Protein AF-A0A816NB85-F1 (afdb_monomer)

Radius of gyration: 23.58 Å; Cα contacts (8 Å, |Δi|>4): 506; chains: 1; bounding box: 50×55×67 Å

Secondary structure (DSSP, 8-state):
------PPPGGGEEEETTEEEE-SSHHHHHHHHHSHHHHHTTBGGGGSBHHHHHTT---PPEEEEEEEETTEEEEESSHHHHTHHHHHHHHHHHHS--EEE-S---TT-TT---HHHHHHHHHHHHHH--SEEEEESSEEEETTEEEEEEE----SHHHHHHHHHHHHHHHHHHTS--EEE----S---TT--S-HHHHHHHHHHHH--EEEEEHHHHHHHHHHHT--HHHHHHHS-GGGEEEEEE-EEEEETTEEEEEEEEPPPHHHHHHHHHHHTT--S--EEE---SS---HHHHHHHHHHHHHHHHHHHTT-

Structure (mmCIF, N/CA/C/O backbone):
data_AF-A0A816NB85-F1
#
_entry.id   AF-A0A816NB85-F1
#
loop_
_atom_site.group_PDB
_atom_site.id
_atom_site.type_symbol
_atom_site.label_atom_id
_atom_site.label_alt_id
_atom_site.label_comp_id
_atom_site.label_asym_id
_atom_site.label_entity_id
_atom_site.label_seq_id
_atom_site.pdbx_PDB_ins_code
_atom_site.Cartn_x
_atom_site.Cartn_y
_atom_site.Cartn_z
_atom_site.occupancy
_atom_site.B_iso_or_equiv
_atom_site.auth_seq_id
_atom_site.auth_comp_id
_atom_site.auth_asym_id
_atom_site.auth_atom_id
_atom_site.pdbx_PDB_model_num
ATOM 1 N N . MET A 1 1 ? -1.113 -16.885 -33.158 1.00 33.72 1 MET A N 1
ATOM 2 C CA . MET A 1 1 ? -0.513 -18.238 -33.164 1.00 33.72 1 MET A CA 1
ATOM 3 C C . MET A 1 1 ? 0.482 -18.297 -32.020 1.00 33.72 1 MET A C 1
ATOM 5 O O . MET A 1 1 ? 1.289 -17.384 -31.913 1.00 33.72 1 MET A O 1
ATOM 9 N N . ALA A 1 2 ? 0.361 -19.262 -31.109 1.00 33.59 2 ALA A N 1
ATOM 10 C CA . ALA A 1 2 ? 1.252 -19.356 -29.954 1.00 33.59 2 ALA A CA 1
ATOM 11 C C . ALA A 1 2 ? 2.680 -19.672 -30.429 1.00 33.59 2 ALA A C 1
ATOM 13 O O . ALA A 1 2 ? 2.881 -20.676 -31.111 1.00 33.59 2 ALA A O 1
ATOM 14 N N . ASN A 1 3 ? 3.651 -18.817 -30.095 1.00 42.94 3 ASN A N 1
ATOM 15 C CA . ASN A 1 3 ? 5.070 -19.110 -30.292 1.00 42.94 3 ASN A CA 1
ATOM 16 C C . ASN A 1 3 ? 5.420 -20.339 -29.450 1.00 42.94 3 ASN A C 1
ATOM 18 O O . ASN A 1 3 ? 5.603 -20.239 -28.239 1.00 42.94 3 ASN A O 1
ATOM 22 N N . LYS A 1 4 ? 5.459 -21.510 -30.086 1.00 55.94 4 LYS A N 1
ATOM 23 C CA . LYS A 1 4 ? 5.911 -22.750 -29.460 1.00 55.94 4 LYS A CA 1
ATOM 24 C C . LYS A 1 4 ? 7.402 -22.583 -29.155 1.00 55.94 4 LYS A C 1
ATOM 26 O O . LYS A 1 4 ? 8.166 -22.234 -30.052 1.00 55.94 4 LYS A O 1
ATOM 31 N N . HIS A 1 5 ? 7.803 -22.780 -27.902 1.00 64.25 5 HIS A N 1
ATOM 32 C CA . HIS A 1 5 ? 9.215 -22.763 -27.525 1.00 64.25 5 HIS A CA 1
ATOM 33 C C . HIS A 1 5 ? 9.966 -23.838 -28.325 1.00 64.25 5 HIS A C 1
ATOM 35 O O . HIS A 1 5 ? 9.479 -24.961 -28.458 1.00 64.25 5 HIS A O 1
ATOM 41 N N . VAL A 1 6 ? 11.117 -23.478 -28.896 1.00 75.94 6 VAL A N 1
ATOM 42 C CA . VAL A 1 6 ? 11.969 -24.391 -29.669 1.00 75.94 6 VAL A CA 1
ATOM 43 C C . VAL A 1 6 ? 13.221 -24.651 -28.849 1.00 75.94 6 VAL A C 1
ATOM 45 O O . VAL A 1 6 ? 13.925 -23.705 -28.499 1.00 75.94 6 VAL A O 1
ATOM 48 N N . PHE A 1 7 ? 13.477 -25.918 -28.527 1.00 78.31 7 PHE A N 1
ATOM 49 C CA . PHE A 1 7 ? 14.685 -26.316 -27.811 1.00 78.31 7 PHE A CA 1
ATOM 50 C C . PHE A 1 7 ? 15.938 -26.045 -28.650 1.00 78.31 7 PHE A C 1
ATOM 52 O O . PHE A 1 7 ? 15.907 -26.099 -29.881 1.00 78.31 7 PHE A O 1
ATOM 59 N N . GLY A 1 8 ? 17.041 -25.754 -27.964 1.00 81.56 8 GLY A N 1
ATOM 60 C CA . GLY A 1 8 ? 18.361 -25.720 -28.577 1.00 81.56 8 GLY A CA 1
ATOM 61 C C . GLY A 1 8 ? 18.786 -27.104 -29.058 1.00 81.56 8 GLY A C 1
ATOM 62 O O . GLY A 1 8 ? 18.498 -28.102 -28.400 1.00 81.56 8 GLY A O 1
ATOM 63 N N . ASP A 1 9 ? 19.481 -27.164 -30.189 1.00 85.00 9 ASP A N 1
ATOM 64 C CA . ASP A 1 9 ? 20.101 -28.391 -30.688 1.00 85.00 9 ASP A CA 1
ATOM 65 C C . ASP A 1 9 ? 21.602 -28.348 -30.347 1.00 85.00 9 ASP A C 1
ATOM 67 O O . ASP A 1 9 ? 22.270 -27.370 -30.708 1.00 85.00 9 ASP A O 1
ATOM 71 N N . PRO A 1 10 ? 22.168 -29.378 -29.688 1.00 89.06 10 PRO A N 1
ATOM 72 C CA . PRO A 1 10 ? 23.608 -29.488 -29.454 1.00 89.06 10 PRO A CA 1
ATOM 73 C C . PRO A 1 10 ? 24.477 -29.310 -30.707 1.00 89.06 10 PRO A C 1
ATOM 75 O O . PRO A 1 10 ? 25.621 -28.872 -30.604 1.00 89.06 10 PRO A O 1
ATOM 78 N N . LYS A 1 11 ? 23.940 -29.574 -31.907 1.00 93.25 11 LYS A N 1
ATOM 79 C CA . LYS A 1 11 ? 24.619 -29.305 -33.190 1.00 93.25 11 LYS A CA 1
ATOM 80 C C . LYS A 1 11 ? 24.896 -27.823 -33.439 1.00 93.25 11 LYS A C 1
ATOM 82 O O . LYS A 1 11 ? 25.792 -27.495 -34.214 1.00 93.25 11 LYS A O 1
ATOM 87 N N . PHE A 1 12 ? 24.136 -26.931 -32.813 1.00 92.88 12 PHE A N 1
ATOM 88 C CA . PHE A 1 12 ? 24.285 -25.481 -32.925 1.00 92.88 12 PHE A CA 1
ATOM 89 C C . PHE A 1 12 ? 24.790 -24.883 -31.605 1.00 92.88 12 PHE A C 1
ATOM 91 O O . PHE A 1 12 ? 24.300 -23.844 -31.155 1.00 92.88 12 PHE A O 1
ATOM 98 N N . ALA A 1 13 ? 25.768 -25.545 -30.982 1.00 91.31 13 ALA A N 1
ATOM 99 C CA . ALA A 1 13 ? 26.421 -25.069 -29.771 1.00 91.31 13 ALA A CA 1
ATOM 100 C C . ALA A 1 13 ? 27.285 -23.821 -30.024 1.00 91.31 13 ALA A C 1
ATOM 102 O O . ALA A 1 13 ? 27.986 -23.715 -31.034 1.00 91.31 13 ALA A O 1
ATOM 103 N N . SER A 1 14 ? 27.259 -22.891 -29.078 1.00 91.25 14 SER A N 1
ATOM 104 C CA . SER A 1 14 ? 28.154 -21.737 -28.978 1.00 91.25 14 SER A CA 1
ATOM 105 C C . SER A 1 14 ? 28.744 -21.687 -27.578 1.00 91.25 14 SER A C 1
ATOM 107 O O . SER A 1 14 ? 28.054 -22.009 -26.616 1.00 91.25 14 SER A O 1
ATOM 109 N N . GLU A 1 15 ? 29.993 -21.260 -27.445 1.00 90.25 15 GLU A N 1
ATOM 110 C CA . GLU A 1 15 ? 30.608 -21.026 -26.139 1.00 90.25 15 GLU A CA 1
ATOM 111 C C . GLU A 1 15 ? 30.758 -19.531 -25.901 1.00 90.25 15 GLU A C 1
ATOM 113 O O . GLU A 1 15 ? 31.244 -18.799 -26.762 1.00 90.25 15 GLU A O 1
ATOM 118 N N . HIS A 1 16 ? 30.350 -19.071 -24.721 1.00 88.62 16 HIS A N 1
ATOM 119 C CA . HIS A 1 16 ? 30.576 -17.692 -24.300 1.00 88.62 16 HIS A CA 1
ATOM 120 C C . HIS A 1 16 ? 30.777 -17.624 -22.791 1.00 88.62 16 HIS A C 1
ATOM 122 O O . HIS A 1 16 ? 29.978 -18.172 -22.033 1.00 88.62 16 HIS A O 1
ATOM 128 N N . LYS A 1 17 ? 31.849 -16.953 -22.346 1.00 85.31 17 LYS A N 1
ATOM 129 C CA . LYS A 1 17 ? 32.222 -16.810 -20.921 1.00 85.31 17 LYS A CA 1
ATOM 130 C C . LYS A 1 17 ? 32.231 -18.140 -20.136 1.00 85.31 17 LYS A C 1
ATOM 132 O O . LYS A 1 17 ? 31.835 -18.179 -18.977 1.00 85.31 17 LYS A O 1
ATOM 137 N N . GLY A 1 18 ? 32.681 -19.227 -20.769 1.00 81.56 18 GLY A N 1
ATOM 138 C CA . GLY A 1 18 ? 32.785 -20.550 -20.137 1.00 81.56 18 GLY A CA 1
ATOM 139 C C . GLY A 1 18 ? 31.466 -21.323 -20.010 1.00 81.56 18 GLY A C 1
ATOM 140 O O . GLY A 1 18 ? 31.434 -22.337 -19.322 1.00 81.56 18 GLY A O 1
ATOM 141 N N . VAL A 1 19 ? 30.390 -20.863 -20.661 1.00 80.25 19 VAL A N 1
ATOM 142 C CA . VAL A 1 19 ? 29.086 -21.544 -20.712 1.00 80.25 19 VAL A CA 1
ATOM 143 C C . VAL A 1 19 ? 28.763 -21.941 -22.153 1.00 80.25 19 VAL A C 1
ATOM 145 O O . VAL A 1 19 ? 28.983 -21.158 -23.082 1.00 80.25 19 VAL A O 1
ATOM 148 N N . THR A 1 20 ? 28.214 -23.143 -22.336 1.00 85.75 20 THR A N 1
ATOM 149 C CA . THR A 1 20 ? 27.749 -23.650 -23.633 1.00 85.75 20 THR A CA 1
ATOM 150 C C . THR A 1 20 ? 26.264 -23.341 -23.837 1.00 85.75 20 THR A C 1
ATOM 152 O O . THR A 1 20 ? 25.421 -23.709 -23.022 1.00 85.75 20 THR A O 1
ATOM 155 N N . TYR A 1 21 ? 25.938 -22.703 -24.959 1.00 85.56 21 TYR A N 1
ATOM 156 C CA . TYR A 1 21 ? 24.588 -22.320 -25.368 1.00 85.56 21 TYR A CA 1
ATOM 157 C C . TYR A 1 21 ? 24.164 -23.140 -26.583 1.00 85.56 21 TYR A C 1
ATOM 159 O O . TYR A 1 21 ? 24.820 -23.099 -27.623 1.00 85.56 21 TYR A O 1
ATOM 167 N N . TYR A 1 22 ? 23.049 -23.863 -26.474 1.00 88.94 22 TYR A N 1
ATOM 168 C CA . TYR A 1 22 ? 22.469 -24.600 -27.596 1.00 88.94 22 TYR A CA 1
ATOM 169 C C . TYR A 1 22 ? 21.436 -23.736 -28.316 1.00 88.94 22 TYR A C 1
ATOM 171 O O . TYR A 1 22 ? 20.389 -23.400 -27.762 1.00 88.94 22 TYR A O 1
ATOM 179 N N . ASN A 1 23 ? 21.727 -23.369 -29.564 1.00 89.00 23 ASN A N 1
ATOM 180 C CA . ASN A 1 23 ? 20.836 -22.552 -30.381 1.00 89.00 23 ASN A CA 1
ATOM 181 C C . ASN A 1 23 ? 19.816 -23.428 -31.122 1.00 89.00 23 ASN A C 1
ATOM 183 O O . ASN A 1 23 ? 20.072 -24.587 -31.435 1.00 89.00 23 ASN A O 1
ATOM 187 N N . SER A 1 24 ? 18.645 -22.879 -31.443 1.00 89.81 24 SER A N 1
ATOM 188 C CA . SER A 1 24 ? 17.564 -23.635 -32.103 1.00 89.81 24 SER A CA 1
ATOM 189 C C . SER A 1 24 ? 17.789 -23.886 -33.601 1.00 89.81 24 SER A C 1
ATOM 191 O O . SER A 1 24 ? 17.071 -24.669 -34.217 1.00 89.81 24 SER A O 1
ATOM 193 N N . SER A 1 25 ? 18.750 -23.194 -34.220 1.00 92.44 25 SER A N 1
ATOM 194 C CA . SER A 1 25 ? 19.094 -23.327 -35.640 1.00 92.44 25 SER A CA 1
ATOM 195 C C . SER A 1 25 ? 20.482 -22.752 -35.930 1.00 92.44 25 SER A C 1
ATOM 197 O O . SER A 1 25 ? 20.996 -21.944 -35.155 1.00 92.44 25 SER A O 1
ATOM 199 N N . ALA A 1 26 ? 21.045 -23.081 -37.097 1.00 93.62 26 ALA A N 1
ATOM 200 C CA . ALA A 1 26 ? 22.287 -22.475 -37.585 1.00 93.62 26 ALA A CA 1
ATOM 201 C C . ALA A 1 26 ? 22.210 -20.937 -37.653 1.00 93.62 26 ALA A C 1
ATOM 203 O O . ALA A 1 26 ? 23.144 -20.254 -37.247 1.00 93.62 26 ALA A O 1
ATOM 204 N N . LYS A 1 27 ? 21.065 -20.386 -38.082 1.00 93.38 27 LYS A N 1
ATOM 205 C CA . LYS A 1 27 ? 20.836 -18.934 -38.126 1.00 93.38 27 LYS A CA 1
ATOM 206 C C . LYS A 1 27 ? 20.820 -18.310 -36.728 1.00 93.38 27 LYS A C 1
ATOM 208 O O . LYS A 1 27 ? 21.379 -17.240 -36.529 1.00 93.38 27 LYS A O 1
ATOM 213 N N . ALA A 1 28 ? 20.180 -18.968 -35.759 1.00 89.75 28 ALA A N 1
ATOM 214 C CA . ALA A 1 28 ? 20.174 -18.499 -34.373 1.00 89.75 28 ALA A CA 1
ATOM 215 C C . ALA A 1 28 ? 21.586 -18.524 -33.770 1.00 89.75 28 ALA A C 1
ATOM 217 O O . ALA A 1 28 ? 21.970 -17.563 -33.110 1.00 89.75 28 ALA A O 1
ATOM 218 N N . LYS A 1 29 ? 22.374 -19.565 -34.074 1.00 93.62 29 LYS A N 1
ATOM 219 C CA . LYS A 1 29 ? 23.793 -19.634 -33.710 1.00 93.62 29 LYS A CA 1
ATOM 220 C C . LYS A 1 29 ? 24.591 -18.473 -34.298 1.00 93.62 29 LYS A C 1
ATOM 222 O O . LYS A 1 29 ? 25.282 -17.796 -33.553 1.00 93.62 29 LYS A O 1
ATOM 227 N N . GLU A 1 30 ? 24.455 -18.197 -35.593 1.00 94.94 30 GLU A N 1
ATOM 228 C CA . GLU A 1 30 ? 25.146 -17.071 -36.239 1.00 94.94 30 GLU A CA 1
ATOM 229 C C . GLU A 1 30 ? 24.778 -15.727 -35.587 1.00 94.94 30 GLU A C 1
ATOM 231 O O . GLU A 1 30 ? 25.644 -14.898 -35.308 1.00 94.94 30 GLU A O 1
ATOM 236 N N . MET A 1 31 ? 23.491 -15.524 -35.285 1.00 92.25 31 MET A N 1
ATOM 237 C CA . MET A 1 31 ? 23.020 -14.332 -34.579 1.00 92.25 31 MET A CA 1
ATOM 238 C C . MET A 1 31 ? 23.592 -14.221 -33.160 1.00 92.25 31 MET A C 1
ATOM 240 O O . MET A 1 31 ? 23.928 -13.111 -32.747 1.00 92.25 31 MET A O 1
ATOM 244 N N . PHE A 1 32 ? 23.681 -15.336 -32.425 1.00 91.50 32 PHE A N 1
ATOM 245 C CA . PHE A 1 32 ? 24.270 -15.388 -31.087 1.00 91.50 32 PHE A CA 1
ATOM 246 C C . PHE A 1 32 ? 25.772 -15.106 -31.133 1.00 91.50 32 PHE A C 1
ATOM 248 O O . PHE A 1 32 ? 26.237 -14.225 -30.423 1.00 91.50 32 PHE A O 1
ATOM 255 N N . ASP A 1 33 ? 26.514 -15.785 -32.007 1.00 93.06 33 ASP A N 1
ATOM 256 C CA . ASP A 1 33 ? 27.972 -15.657 -32.124 1.00 93.06 33 ASP A CA 1
ATOM 257 C C . ASP A 1 33 ? 28.402 -14.233 -32.510 1.00 93.06 33 ASP A C 1
ATOM 259 O O . ASP A 1 33 ? 29.470 -13.775 -32.106 1.00 93.06 33 ASP A O 1
ATOM 263 N N . LYS A 1 34 ? 27.563 -13.506 -33.262 1.00 95.44 34 LYS A N 1
ATOM 264 C CA . LYS A 1 34 ? 27.827 -12.115 -33.652 1.00 95.44 34 LYS A CA 1
ATOM 265 C C . LYS A 1 34 ? 27.743 -11.136 -32.475 1.00 95.44 34 LYS A C 1
ATOM 267 O O . LYS A 1 34 ? 28.529 -10.195 -32.408 1.00 95.44 34 LYS A O 1
ATOM 272 N N . GLU A 1 35 ? 26.781 -11.327 -31.574 1.00 91.62 35 GLU A N 1
ATOM 273 C CA . GLU A 1 35 ? 26.509 -10.418 -30.450 1.00 91.62 35 GLU A CA 1
ATOM 274 C C . GLU A 1 35 ? 26.112 -11.211 -29.186 1.00 91.62 35 GLU A C 1
ATOM 276 O O . GLU A 1 35 ? 24.993 -11.064 -28.693 1.00 91.62 35 GLU A O 1
ATOM 281 N N . PRO A 1 36 ? 26.990 -12.054 -28.612 1.00 88.94 36 PRO A N 1
ATOM 282 C CA . PRO A 1 36 ? 26.580 -13.004 -27.572 1.00 88.94 36 PRO A CA 1
ATOM 283 C C . PRO A 1 36 ? 26.127 -12.305 -26.285 1.00 88.94 36 PRO A C 1
ATOM 285 O O . PRO A 1 36 ? 25.145 -12.711 -25.663 1.00 88.94 36 PRO A O 1
ATOM 288 N N . ASN A 1 37 ? 26.775 -11.193 -25.918 1.00 88.81 37 ASN A N 1
ATOM 289 C CA . ASN A 1 37 ? 26.409 -10.400 -24.739 1.00 88.81 37 ASN A CA 1
ATOM 290 C C . ASN A 1 37 ? 24.949 -9.926 -24.774 1.00 88.81 37 ASN A C 1
ATOM 292 O O . ASN A 1 37 ? 24.275 -9.998 -23.754 1.00 88.81 37 ASN A O 1
ATOM 296 N N . LYS A 1 38 ? 24.421 -9.569 -25.951 1.00 85.88 38 LYS A N 1
ATOM 297 C CA . LYS A 1 38 ? 23.023 -9.142 -26.119 1.00 85.88 38 LYS A CA 1
ATOM 298 C C . LYS A 1 38 ? 22.015 -10.187 -25.636 1.00 85.88 38 LYS A C 1
ATOM 300 O O . LYS A 1 38 ? 20.939 -9.832 -25.165 1.00 85.88 38 LYS A O 1
ATOM 305 N N . TYR A 1 39 ? 22.339 -11.470 -25.787 1.00 83.50 39 TYR A N 1
ATOM 306 C CA . TYR A 1 39 ? 21.453 -12.570 -25.403 1.00 83.50 39 TYR A CA 1
ATOM 307 C C . TYR A 1 39 ? 21.734 -13.059 -23.983 1.00 83.50 39 TYR A C 1
ATOM 309 O O . TYR A 1 39 ? 20.800 -13.418 -23.268 1.00 83.50 39 TYR A O 1
ATOM 317 N N . VAL A 1 40 ? 23.003 -13.060 -23.565 1.00 85.38 40 VAL A N 1
ATOM 318 C CA . VAL A 1 40 ? 23.405 -13.548 -22.239 1.00 85.38 40 VAL A CA 1
ATOM 319 C C . VAL A 1 40 ? 23.095 -12.543 -21.131 1.00 85.38 40 VAL A C 1
ATOM 321 O O . VAL A 1 40 ? 22.683 -12.960 -20.057 1.00 85.38 40 VAL A O 1
ATOM 324 N N . GLU A 1 41 ? 23.218 -11.235 -21.367 1.00 84.81 41 GLU A N 1
ATOM 325 C CA . GLU A 1 41 ? 22.950 -10.209 -20.339 1.00 84.81 41 GLU A CA 1
ATOM 326 C C . GLU A 1 41 ? 21.484 -10.184 -19.888 1.00 84.81 41 GLU A C 1
ATOM 328 O O . GLU A 1 41 ? 21.177 -9.828 -18.749 1.00 84.81 41 GLU A O 1
ATOM 333 N N . ALA A 1 42 ? 20.574 -10.634 -20.754 1.00 82.81 42 ALA A N 1
ATOM 334 C CA . ALA A 1 42 ? 19.180 -10.823 -20.389 1.00 82.81 42 ALA A CA 1
ATOM 335 C C . ALA A 1 42 ? 18.998 -11.982 -19.392 1.00 82.81 42 ALA A C 1
ATOM 337 O O . ALA A 1 42 ? 18.105 -11.923 -18.547 1.00 82.81 42 ALA A O 1
ATOM 338 N N . ILE A 1 43 ? 19.828 -13.028 -19.452 1.00 85.94 43 ILE A N 1
ATOM 339 C CA . ILE A 1 43 ? 19.714 -14.208 -18.589 1.00 85.94 43 ILE A CA 1
ATOM 340 C C . ILE A 1 43 ? 20.222 -13.866 -17.191 1.00 85.94 43 ILE A C 1
ATOM 342 O O . ILE A 1 43 ? 21.398 -13.581 -16.979 1.00 85.94 43 ILE A O 1
ATOM 346 N N . GLN A 1 44 ? 19.325 -13.918 -16.212 1.00 87.69 44 GLN A N 1
ATOM 347 C CA . GLN A 1 44 ? 19.686 -13.677 -14.824 1.00 87.69 44 GLN A CA 1
ATOM 348 C C . GLN A 1 44 ? 20.277 -14.929 -14.195 1.00 87.69 44 GLN A C 1
ATOM 350 O O . GLN A 1 44 ? 19.957 -16.061 -14.566 1.00 87.69 44 GLN A O 1
ATOM 355 N N . TYR A 1 45 ? 21.145 -14.690 -13.215 1.00 88.25 45 TYR A N 1
ATOM 356 C CA . TYR A 1 45 ? 21.718 -15.728 -12.372 1.00 88.25 45 TYR A CA 1
ATOM 357 C C . TYR A 1 45 ? 22.454 -16.843 -13.124 1.00 88.25 45 TYR A C 1
ATOM 359 O O . TYR A 1 45 ? 22.465 -17.991 -12.685 1.00 88.25 45 TYR A O 1
ATOM 367 N N . ASN A 1 46 ? 23.044 -16.523 -14.277 1.00 85.25 46 ASN A N 1
ATOM 368 C CA . ASN A 1 46 ? 23.734 -17.488 -15.137 1.00 85.25 46 ASN A CA 1
ATOM 369 C C . ASN A 1 46 ? 22.865 -18.707 -15.514 1.00 85.25 46 ASN A C 1
ATOM 371 O O . ASN A 1 46 ? 23.389 -19.789 -15.758 1.00 85.25 46 ASN A O 1
ATOM 375 N N . GLY A 1 47 ? 21.535 -18.549 -15.539 1.00 85.94 47 GLY A N 1
ATOM 376 C CA . GLY A 1 47 ? 20.597 -19.619 -15.887 1.00 85.94 47 GLY A CA 1
ATOM 377 C C . GLY A 1 47 ? 20.240 -20.573 -14.743 1.00 85.94 47 GLY A C 1
ATOM 378 O O . GLY A 1 47 ? 19.408 -21.460 -14.940 1.00 85.94 47 GLY A O 1
ATOM 379 N N . TYR A 1 48 ? 20.804 -20.397 -13.546 1.00 90.38 48 TYR A N 1
ATOM 380 C CA . TYR A 1 48 ? 20.408 -21.172 -12.367 1.00 90.38 48 TYR A CA 1
ATOM 381 C C . TYR A 1 48 ? 19.016 -20.786 -11.868 1.00 90.38 48 TYR A C 1
ATOM 383 O O . TYR A 1 48 ? 18.491 -19.710 -12.172 1.00 90.38 48 TYR A O 1
ATOM 391 N N . CYS A 1 49 ? 18.415 -21.689 -11.093 1.00 91.12 49 CYS A N 1
ATOM 392 C CA . CYS A 1 49 ? 17.054 -21.517 -10.623 1.00 91.12 49 CYS A CA 1
ATOM 393 C C . CYS A 1 49 ? 16.972 -20.284 -9.722 1.00 91.12 49 CYS A C 1
ATOM 395 O O . CYS A 1 49 ? 17.585 -20.254 -8.653 1.00 91.12 49 CYS A O 1
ATOM 397 N N . ALA A 1 50 ? 16.161 -19.303 -10.124 1.00 89.81 50 ALA A N 1
ATOM 398 C CA . ALA A 1 50 ? 15.978 -18.063 -9.374 1.00 89.81 50 ALA A CA 1
ATOM 399 C C . ALA A 1 50 ? 15.538 -18.334 -7.922 1.00 89.81 50 ALA A C 1
ATOM 401 O O . ALA A 1 50 ? 16.113 -17.792 -6.983 1.00 89.81 50 ALA A O 1
ATOM 402 N N . THR A 1 51 ? 14.585 -19.251 -7.736 1.00 88.88 51 THR A N 1
ATOM 403 C CA . THR A 1 51 ? 14.087 -19.670 -6.415 1.00 88.88 51 THR A CA 1
ATOM 404 C C . THR A 1 51 ? 15.114 -20.467 -5.612 1.00 88.88 51 THR A C 1
ATOM 406 O O . THR A 1 51 ? 15.154 -20.373 -4.391 1.00 88.88 51 THR A O 1
ATOM 409 N N . GLY A 1 52 ? 15.958 -21.265 -6.272 1.00 88.56 52 GLY A N 1
ATOM 410 C CA . GLY A 1 52 ? 17.051 -21.958 -5.592 1.00 88.56 52 GLY A CA 1
ATOM 411 C C . GLY A 1 52 ? 18.036 -20.955 -5.001 1.00 88.56 52 GLY A C 1
ATOM 412 O O . GLY A 1 52 ? 18.376 -21.030 -3.819 1.00 88.56 52 GLY A O 1
ATOM 413 N N . LEU A 1 53 ? 18.435 -19.970 -5.806 1.00 88.50 53 LEU A N 1
ATOM 414 C CA . LEU A 1 53 ? 19.412 -18.966 -5.403 1.00 88.50 53 LEU A CA 1
ATOM 415 C C . LEU A 1 53 ? 18.891 -18.022 -4.328 1.00 88.50 53 LEU A C 1
ATOM 417 O O . LEU A 1 53 ? 19.648 -17.694 -3.419 1.00 88.50 53 LEU A O 1
ATOM 421 N N . SER A 1 54 ? 17.604 -17.662 -4.355 1.00 82.31 54 SER A N 1
ATOM 422 C CA . SER A 1 54 ? 16.992 -16.902 -3.256 1.00 82.31 54 SER A CA 1
ATOM 423 C C . SER A 1 54 ? 17.009 -17.664 -1.924 1.00 82.31 54 SER A C 1
ATOM 425 O O . SER A 1 54 ? 16.848 -17.062 -0.871 1.00 82.31 54 SER A O 1
ATOM 427 N N . MET A 1 55 ? 17.206 -18.986 -1.951 1.00 84.50 55 MET A N 1
ATOM 428 C CA . MET A 1 55 ? 17.374 -19.839 -0.770 1.00 84.50 55 MET A CA 1
ATOM 429 C C . MET A 1 55 ? 18.850 -20.169 -0.478 1.00 84.50 55 MET A C 1
ATOM 431 O O . MET A 1 55 ? 19.130 -21.087 0.294 1.00 84.50 55 MET A O 1
ATOM 435 N N . GLY A 1 56 ? 19.795 -19.487 -1.133 1.00 86.31 56 GLY A N 1
ATOM 436 C CA . GLY A 1 56 ? 21.231 -19.742 -0.999 1.00 86.31 56 GLY A CA 1
ATOM 437 C C . GLY A 1 56 ? 21.702 -21.051 -1.643 1.00 86.31 56 GLY A C 1
ATOM 438 O O . GLY A 1 56 ? 22.768 -21.554 -1.292 1.00 86.31 56 GLY A O 1
ATOM 439 N N . LYS A 1 57 ? 20.919 -21.639 -2.560 1.00 88.75 57 LYS A N 1
ATOM 440 C CA . LYS A 1 57 ? 21.240 -22.910 -3.228 1.00 88.75 57 LYS A CA 1
ATOM 441 C C . LYS A 1 57 ? 21.417 -22.719 -4.729 1.00 88.75 57 LYS A C 1
ATOM 443 O O . LYS A 1 57 ? 20.521 -22.253 -5.424 1.00 88.75 57 LYS A O 1
ATOM 448 N N . GLN A 1 58 ? 22.542 -23.172 -5.266 1.00 90.94 58 GLN A N 1
ATOM 449 C CA . GLN A 1 58 ? 22.731 -23.247 -6.711 1.00 90.94 58 GLN A CA 1
ATOM 450 C C . GLN A 1 58 ? 22.063 -24.524 -7.237 1.00 90.94 58 GLN A C 1
ATOM 452 O O . GLN A 1 58 ? 22.531 -25.628 -6.971 1.00 90.94 58 GLN A O 1
ATOM 457 N N . ILE A 1 59 ? 20.936 -24.374 -7.934 1.00 91.12 59 ILE A N 1
ATOM 458 C CA . ILE A 1 59 ? 20.143 -25.487 -8.475 1.00 91.12 59 ILE A CA 1
ATOM 459 C C . ILE A 1 59 ? 20.029 -25.305 -9.988 1.00 91.12 59 ILE A C 1
ATOM 461 O O . ILE A 1 59 ? 19.703 -24.207 -10.448 1.00 91.12 59 ILE A O 1
ATOM 465 N N . GLU A 1 60 ? 20.294 -26.365 -10.753 1.00 91.44 60 GLU A N 1
ATOM 466 C CA . GLU A 1 60 ? 20.090 -26.371 -12.206 1.00 91.44 60 GLU A CA 1
ATOM 467 C C . GLU A 1 60 ? 18.620 -26.105 -12.559 1.00 91.44 60 GLU A C 1
ATOM 469 O O . GLU A 1 60 ? 17.701 -26.548 -11.866 1.00 91.44 60 GLU A O 1
ATOM 474 N N . SER A 1 61 ? 18.398 -25.357 -13.636 1.00 89.69 61 SER A N 1
ATOM 475 C CA . SER A 1 61 ? 17.053 -25.027 -14.106 1.00 89.69 61 SER A CA 1
ATOM 476 C C . SER A 1 61 ? 16.611 -25.911 -15.261 1.00 89.69 61 SER A C 1
ATOM 478 O O . SER A 1 61 ? 17.437 -26.395 -16.029 1.00 89.69 61 SER A O 1
ATOM 480 N N . ASP A 1 62 ? 15.299 -26.001 -15.462 1.00 85.94 62 ASP A N 1
ATOM 481 C CA . ASP A 1 62 ? 14.721 -26.425 -16.732 1.00 85.94 62 ASP A CA 1
ATOM 482 C C . ASP A 1 62 ? 14.617 -25.203 -17.674 1.00 85.94 62 ASP A C 1
ATOM 484 O O . ASP A 1 62 ? 13.902 -24.244 -17.358 1.00 85.94 62 ASP A O 1
ATOM 488 N N . PRO A 1 63 ? 15.287 -25.199 -18.843 1.00 81.31 63 PRO A N 1
ATOM 489 C CA . PRO A 1 63 ? 15.192 -24.112 -19.818 1.00 81.31 63 PRO A CA 1
ATOM 490 C C . PRO A 1 63 ? 13.771 -23.842 -20.342 1.00 81.31 63 PRO A C 1
ATOM 492 O O . PRO A 1 63 ? 13.501 -22.748 -20.843 1.00 81.31 63 PRO A O 1
ATOM 495 N N . ALA A 1 64 ? 12.850 -24.807 -20.244 1.00 81.50 64 ALA A N 1
ATOM 496 C CA . ALA A 1 64 ? 11.441 -24.614 -20.588 1.00 81.50 64 ALA A CA 1
ATOM 497 C C . ALA A 1 64 ? 10.673 -23.827 -19.511 1.00 81.50 64 ALA A C 1
ATOM 499 O O . ALA A 1 64 ? 9.652 -23.195 -19.800 1.00 81.50 64 ALA A O 1
ATOM 500 N N . LEU A 1 65 ? 11.176 -23.814 -18.277 1.00 86.19 65 LEU A N 1
ATOM 501 C CA . LEU A 1 65 ? 10.557 -23.150 -17.141 1.00 86.19 65 LEU A CA 1
ATOM 502 C C . LEU A 1 65 ? 11.218 -21.802 -16.900 1.00 86.19 65 LEU A C 1
ATOM 504 O O . LEU A 1 65 ? 12.086 -21.649 -16.045 1.00 86.19 65 LEU A O 1
ATOM 508 N N . PHE A 1 66 ? 10.757 -20.795 -17.640 1.00 88.38 66 PHE A N 1
ATOM 509 C CA . PHE A 1 66 ? 11.258 -19.432 -17.494 1.00 88.38 66 PHE A CA 1
ATOM 510 C C . PHE A 1 66 ? 10.150 -18.383 -17.376 1.00 88.38 66 PHE A C 1
ATOM 512 O O . PHE A 1 66 ? 8.996 -18.605 -17.760 1.00 88.38 66 PHE A O 1
ATOM 519 N N . SER A 1 67 ? 10.530 -17.222 -16.850 1.00 85.44 67 SER A N 1
ATOM 520 C CA . SER A 1 67 ? 9.728 -15.999 -16.810 1.00 85.44 67 SER A CA 1
ATOM 521 C C . SER A 1 67 ? 10.551 -14.841 -17.363 1.00 85.44 67 SER A C 1
ATOM 523 O O . SER A 1 67 ? 11.740 -14.728 -17.071 1.00 85.44 67 SER A O 1
ATOM 525 N N . LYS A 1 68 ? 9.916 -13.966 -18.152 1.00 81.81 68 LYS A N 1
ATOM 526 C CA . LYS A 1 68 ? 10.530 -12.723 -18.637 1.00 81.81 68 LYS A CA 1
ATOM 527 C C . LYS A 1 68 ? 9.945 -11.528 -17.884 1.00 81.81 68 LYS A C 1
ATOM 529 O O . LYS A 1 68 ? 8.730 -11.329 -17.920 1.00 81.81 68 LYS A O 1
ATOM 534 N N . LEU A 1 69 ? 10.797 -10.732 -17.245 1.00 75.75 69 LEU A N 1
ATOM 535 C CA . LEU A 1 69 ? 10.433 -9.522 -16.504 1.00 75.75 69 LEU A CA 1
ATOM 536 C C . LEU A 1 69 ? 11.427 -8.413 -16.856 1.00 75.75 69 LEU A C 1
ATOM 538 O O . LEU A 1 69 ? 12.622 -8.621 -16.713 1.00 75.75 69 LEU A O 1
ATOM 542 N N . ASN A 1 70 ? 10.949 -7.257 -17.329 1.00 76.12 70 ASN A N 1
ATOM 543 C CA . ASN A 1 70 ? 11.786 -6.098 -17.689 1.00 76.12 70 ASN A CA 1
ATOM 544 C C . ASN A 1 70 ? 12.993 -6.474 -18.562 1.00 76.12 70 ASN A C 1
ATOM 546 O O . ASN A 1 70 ? 14.137 -6.209 -18.221 1.00 76.12 70 ASN A O 1
ATOM 550 N N . GLU A 1 71 ? 12.716 -7.185 -19.657 1.00 79.75 71 GLU A N 1
ATOM 551 C CA . GLU A 1 71 ? 13.716 -7.714 -20.601 1.00 79.75 71 GLU A CA 1
ATOM 552 C C . GLU A 1 71 ? 14.661 -8.796 -20.059 1.00 79.75 71 GLU A C 1
ATOM 554 O O . GLU A 1 71 ? 15.269 -9.509 -20.855 1.00 79.75 71 GLU A O 1
ATOM 559 N N . LYS A 1 72 ? 14.672 -9.025 -18.746 1.00 83.06 72 LYS A N 1
ATOM 560 C CA . LYS A 1 72 ? 15.421 -10.081 -18.070 1.00 83.06 72 LYS A CA 1
ATOM 561 C C . LYS A 1 72 ? 14.682 -11.417 -18.101 1.00 83.06 72 LYS A C 1
ATOM 563 O O . LYS A 1 72 ? 13.451 -11.462 -18.077 1.00 83.06 72 LYS A O 1
ATOM 568 N N . VAL A 1 73 ? 15.435 -12.512 -18.137 1.00 87.19 73 VAL A N 1
ATOM 569 C CA . VAL A 1 73 ? 14.948 -13.894 -18.184 1.00 87.19 73 VAL A CA 1
ATOM 570 C C . VAL A 1 73 ? 15.413 -14.636 -16.937 1.00 87.19 73 VAL A C 1
ATOM 572 O O . VAL A 1 73 ? 16.602 -14.671 -16.635 1.00 87.19 73 VAL A O 1
ATOM 575 N N . TYR A 1 74 ? 14.462 -15.245 -16.237 1.00 89.75 74 TYR A N 1
ATOM 576 C CA . TYR A 1 74 ? 14.669 -16.016 -15.014 1.00 89.75 74 TYR A CA 1
ATOM 577 C C . TYR A 1 74 ? 14.251 -17.459 -15.259 1.00 89.75 74 TYR A C 1
ATOM 579 O O . TYR A 1 74 ? 13.151 -17.679 -15.767 1.00 89.75 74 TYR A O 1
ATOM 587 N N . PHE A 1 75 ? 15.093 -18.419 -14.884 1.00 91.06 75 PHE A N 1
ATOM 588 C CA . PHE A 1 75 ? 14.821 -19.847 -15.037 1.00 91.06 75 PHE A CA 1
ATOM 589 C C . PHE A 1 75 ? 14.491 -20.512 -13.695 1.00 91.06 75 PHE A C 1
ATOM 591 O O . PHE A 1 75 ? 14.828 -19.992 -12.626 1.00 91.06 75 PHE A O 1
ATOM 598 N N . PHE A 1 76 ? 13.807 -21.654 -13.750 1.00 91.81 76 PHE A N 1
ATOM 599 C CA . PHE A 1 76 ? 13.332 -22.384 -12.579 1.00 91.81 76 PHE A CA 1
ATOM 600 C C . PHE A 1 76 ? 13.579 -23.887 -12.722 1.00 91.81 76 PHE A C 1
ATOM 602 O O . PHE A 1 76 ? 13.515 -24.433 -13.817 1.00 91.81 76 PHE A O 1
ATOM 609 N N . SER A 1 77 ? 13.847 -24.566 -11.608 1.00 91.94 77 SER A N 1
ATOM 610 C CA . SER A 1 77 ? 14.095 -26.014 -11.577 1.00 91.94 77 SER A CA 1
ATOM 611 C C . SER A 1 77 ? 12.818 -26.859 -11.653 1.00 91.94 77 SER A C 1
ATOM 613 O O . SER A 1 77 ? 12.881 -28.042 -11.970 1.00 91.94 77 SER A O 1
ATOM 615 N N . SER A 1 78 ? 11.657 -26.273 -11.351 1.00 90.06 78 SER A N 1
ATOM 616 C CA . SER A 1 78 ? 10.346 -26.925 -11.417 1.00 90.06 78 SER A CA 1
ATOM 617 C C . SER A 1 78 ? 9.217 -25.893 -11.519 1.00 90.06 78 SER A C 1
ATOM 619 O O . SER A 1 78 ? 9.414 -24.711 -11.219 1.00 90.06 78 SER A O 1
ATOM 621 N N . GLU A 1 79 ? 8.016 -26.324 -11.926 1.00 86.12 79 GLU A N 1
ATOM 622 C CA . GLU A 1 79 ? 6.823 -25.456 -11.922 1.00 86.12 79 GLU A CA 1
ATOM 623 C C . GLU A 1 79 ? 6.514 -24.952 -10.507 1.00 86.12 79 GLU A C 1
ATOM 625 O O . GLU A 1 79 ? 6.129 -23.801 -10.312 1.00 86.12 79 GLU A O 1
ATOM 630 N N . GLU A 1 80 ? 6.776 -25.775 -9.491 1.00 85.38 80 GLU A N 1
ATOM 631 C CA . GLU A 1 80 ? 6.645 -25.368 -8.095 1.00 85.38 80 GLU A CA 1
ATOM 632 C C . GLU A 1 80 ? 7.666 -24.292 -7.714 1.00 85.38 80 GLU A C 1
ATOM 634 O O . GLU A 1 80 ? 7.303 -23.314 -7.069 1.00 85.38 80 GLU A O 1
ATOM 639 N N . ALA A 1 81 ? 8.921 -24.402 -8.162 1.00 85.75 81 ALA A N 1
ATOM 640 C CA . ALA A 1 81 ? 9.914 -23.351 -7.957 1.00 85.75 81 ALA A CA 1
ATOM 641 C C . ALA A 1 81 ? 9.493 -22.045 -8.650 1.00 85.75 81 ALA A C 1
ATOM 643 O O . ALA A 1 81 ? 9.635 -20.972 -8.062 1.00 85.75 81 ALA A O 1
ATOM 644 N N . LYS A 1 82 ? 8.927 -22.130 -9.859 1.00 85.44 82 LYS A N 1
ATOM 645 C CA . LYS A 1 82 ? 8.418 -20.986 -10.633 1.00 85.44 82 LYS A CA 1
ATOM 646 C C . LYS A 1 82 ? 7.204 -20.315 -9.998 1.00 85.44 82 LYS A C 1
ATOM 648 O O . LYS A 1 82 ? 7.085 -19.090 -10.029 1.00 85.44 82 LYS A O 1
ATOM 653 N N . CYS A 1 83 ? 6.307 -21.102 -9.417 1.00 82.31 83 CYS A N 1
ATOM 654 C CA . CYS A 1 83 ? 5.063 -20.637 -8.810 1.00 82.31 83 CYS A CA 1
ATOM 655 C C . CYS A 1 83 ? 5.106 -20.626 -7.276 1.00 82.31 83 CYS A C 1
ATOM 657 O O . CYS A 1 83 ? 4.050 -20.539 -6.642 1.00 82.31 83 CYS A O 1
ATOM 659 N N . ARG A 1 84 ? 6.298 -20.687 -6.667 1.00 80.75 84 ARG A N 1
ATOM 660 C CA . ARG A 1 84 ? 6.460 -20.788 -5.211 1.00 80.75 84 ARG A CA 1
ATOM 661 C C . ARG A 1 84 ? 5.747 -19.665 -4.450 1.00 80.75 84 ARG A C 1
ATOM 663 O O . ARG A 1 84 ? 5.009 -20.014 -3.533 1.00 80.75 84 ARG A O 1
ATOM 670 N N . PRO A 1 85 ? 5.860 -18.371 -4.824 1.00 83.69 85 PRO A N 1
ATOM 671 C CA . PRO A 1 85 ? 5.168 -17.304 -4.097 1.00 83.69 85 PRO A CA 1
ATOM 672 C C . PRO A 1 85 ? 3.647 -17.490 -4.080 1.00 83.69 85 PRO A C 1
ATOM 674 O O . PRO A 1 85 ? 3.025 -17.416 -3.026 1.00 83.69 85 PRO A O 1
ATOM 677 N N . LEU A 1 86 ? 3.049 -17.825 -5.230 1.00 86.12 86 LEU A N 1
ATOM 678 C CA . LEU A 1 86 ? 1.610 -18.083 -5.317 1.00 86.12 86 LEU A CA 1
ATOM 679 C C . LEU A 1 86 ? 1.213 -19.334 -4.524 1.00 86.12 86 LEU A C 1
ATOM 681 O O . LEU A 1 86 ? 0.190 -19.331 -3.852 1.00 86.12 86 LEU A O 1
ATOM 685 N N . SER A 1 87 ? 2.019 -20.393 -4.579 1.00 86.31 87 SER A N 1
ATOM 686 C CA . SER A 1 87 ? 1.742 -21.639 -3.854 1.00 86.31 87 SER A CA 1
ATOM 687 C C . SER A 1 87 ? 1.812 -21.433 -2.339 1.00 86.31 87 SER A C 1
ATOM 689 O O . SER A 1 87 ? 0.954 -21.926 -1.612 1.00 86.31 87 SER A O 1
ATOM 691 N N . MET A 1 88 ? 2.793 -20.659 -1.864 1.00 88.00 88 MET A N 1
ATOM 692 C CA . MET A 1 88 ? 2.902 -20.262 -0.458 1.00 88.00 88 MET A CA 1
ATOM 693 C C . MET A 1 88 ? 1.709 -19.408 -0.031 1.00 88.00 88 MET A C 1
ATOM 695 O O . MET A 1 88 ? 1.089 -19.718 0.980 1.00 88.00 88 MET A O 1
ATOM 699 N N . LEU A 1 89 ? 1.341 -18.399 -0.826 1.00 91.44 89 LEU A N 1
ATOM 700 C CA . LEU A 1 89 ? 0.176 -17.555 -0.560 1.00 91.44 89 LEU A CA 1
ATOM 701 C C . LEU A 1 89 ? -1.114 -18.379 -0.456 1.00 91.44 89 LEU A C 1
ATOM 703 O O . LEU A 1 89 ? -1.865 -18.227 0.501 1.00 91.44 89 LEU A O 1
ATOM 707 N N . LEU A 1 90 ? -1.357 -19.285 -1.409 1.00 92.38 90 LEU A N 1
ATOM 708 C CA . LEU A 1 90 ? -2.542 -20.146 -1.395 1.00 92.38 90 LEU A CA 1
ATOM 709 C C . LEU A 1 90 ? -2.535 -21.133 -0.225 1.00 92.38 90 LEU A C 1
ATOM 711 O O . LEU A 1 90 ? -3.604 -21.486 0.259 1.00 92.38 90 LEU A O 1
ATOM 715 N N . LYS A 1 91 ? -1.357 -21.561 0.242 1.00 92.31 91 LYS A N 1
ATOM 716 C CA . LYS A 1 91 ? -1.230 -22.387 1.445 1.00 92.31 91 LYS A CA 1
ATOM 717 C C . LYS A 1 91 ? -1.565 -21.587 2.704 1.00 92.31 91 LYS A C 1
ATOM 719 O O . LYS A 1 91 ? -2.397 -22.030 3.476 1.00 92.31 91 LYS A O 1
ATOM 724 N N . VAL A 1 92 ? -0.988 -20.396 2.875 1.00 93.25 92 VAL A N 1
ATOM 725 C CA . VAL A 1 92 ? -1.292 -19.509 4.016 1.00 93.25 92 VAL A CA 1
ATOM 726 C C . VAL A 1 92 ? -2.780 -19.159 4.050 1.00 93.25 92 VAL A C 1
ATOM 728 O O . VAL A 1 92 ? -3.400 -19.204 5.107 1.00 93.25 92 VAL A O 1
ATOM 731 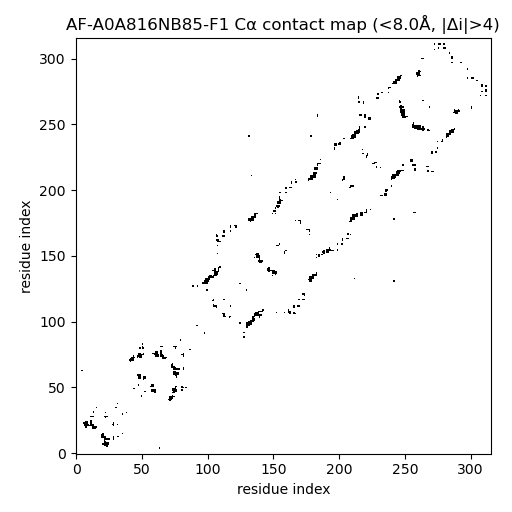N N . ARG A 1 93 ? -3.379 -18.889 2.885 1.00 94.50 93 ARG A N 1
ATOM 732 C CA . ARG A 1 93 ? -4.799 -18.542 2.763 1.00 94.50 93 ARG A CA 1
ATOM 733 C C . ARG A 1 93 ? -5.761 -19.638 3.239 1.00 94.50 93 ARG A C 1
ATOM 735 O O . ARG A 1 93 ? -6.903 -19.316 3.566 1.00 94.50 93 ARG A O 1
ATOM 742 N N . GLN A 1 94 ? -5.340 -20.906 3.252 1.00 94.38 94 GLN A N 1
ATOM 743 C CA . GLN A 1 94 ? -6.170 -22.006 3.765 1.00 94.38 94 GLN A CA 1
ATOM 744 C C . GLN A 1 94 ? -6.431 -21.858 5.265 1.00 94.38 94 GLN A C 1
ATOM 746 O O . GLN A 1 94 ? -7.531 -22.170 5.713 1.00 94.38 94 GLN A O 1
ATOM 751 N N . ASP A 1 95 ? -5.451 -21.329 5.998 1.00 95.56 95 ASP A N 1
ATOM 752 C CA . ASP A 1 95 ? -5.477 -21.253 7.458 1.00 95.56 95 ASP A CA 1
ATOM 753 C C . ASP A 1 95 ? -5.752 -19.828 7.972 1.00 95.56 95 ASP A C 1
ATOM 755 O O . ASP A 1 95 ? -6.294 -19.659 9.063 1.00 95.56 95 ASP A O 1
ATOM 759 N N . TYR A 1 96 ? -5.422 -18.797 7.183 1.00 94.56 96 TYR A N 1
ATOM 760 C CA . TYR A 1 96 ? -5.494 -17.395 7.601 1.00 94.56 96 TYR A CA 1
ATOM 761 C C . TYR A 1 96 ? -6.198 -16.502 6.566 1.00 94.56 96 TYR A C 1
ATOM 763 O O . TYR A 1 96 ? -6.011 -16.683 5.357 1.00 94.56 96 TYR A O 1
ATOM 771 N N . PRO A 1 97 ? -6.971 -15.485 7.001 1.00 94.06 97 PRO A N 1
ATOM 772 C CA . PRO A 1 97 ? -7.342 -14.373 6.134 1.00 94.06 97 PRO A CA 1
ATOM 773 C C . PRO A 1 97 ? -6.084 -13.684 5.599 1.00 94.06 97 PRO A C 1
ATOM 775 O O . PRO A 1 97 ? -5.100 -13.529 6.318 1.00 94.06 97 PRO A O 1
ATOM 778 N N . VAL A 1 98 ? -6.123 -13.242 4.343 1.00 95.75 98 VAL A N 1
ATOM 779 C CA . VAL A 1 98 ? -5.010 -12.503 3.732 1.00 95.75 98 VAL A CA 1
ATOM 780 C C . VAL A 1 98 ? -5.504 -11.184 3.155 1.00 95.75 98 VAL A C 1
ATOM 782 O O . VAL A 1 98 ? -6.604 -11.112 2.596 1.00 95.75 98 VAL A O 1
ATOM 785 N N . ALA A 1 99 ? -4.676 -10.153 3.270 1.00 96.75 99 ALA A N 1
ATOM 786 C CA . ALA A 1 99 ? -4.808 -8.916 2.516 1.00 96.75 99 ALA A CA 1
ATOM 787 C C . ALA A 1 99 ? -3.891 -8.984 1.287 1.00 96.75 99 ALA A C 1
ATOM 789 O O . ALA A 1 99 ? -2.787 -9.524 1.359 1.00 96.75 99 ALA A O 1
ATOM 790 N N . LEU A 1 100 ? -4.352 -8.464 0.150 1.00 96.94 100 LEU A N 1
ATOM 791 C CA . LEU A 1 100 ? -3.494 -8.192 -0.999 1.00 96.94 100 LEU A CA 1
ATOM 792 C C . LEU A 1 100 ? -3.244 -6.694 -1.066 1.00 96.94 100 LEU A C 1
ATOM 794 O O . LEU A 1 100 ? -4.157 -5.936 -1.385 1.00 96.94 100 LEU A O 1
ATOM 798 N N . HIS A 1 101 ? -2.007 -6.305 -0.809 1.00 96.12 101 HIS A N 1
ATOM 799 C CA . HIS A 1 101 ? -1.549 -4.935 -0.924 1.00 96.12 101 HIS A CA 1
ATOM 800 C C . HIS A 1 101 ? -0.618 -4.806 -2.141 1.00 96.12 101 HIS A C 1
ATOM 802 O O . HIS A 1 101 ? 0.251 -5.655 -2.360 1.00 96.12 101 HIS A O 1
ATOM 808 N N . GLY A 1 102 ? -0.887 -3.833 -3.010 1.00 92.06 102 GLY A N 1
ATOM 809 C CA . GLY A 1 102 ? -0.207 -3.640 -4.288 1.00 92.06 102 GLY A CA 1
ATOM 810 C C . GLY A 1 102 ? 0.520 -2.301 -4.383 1.00 92.06 102 GLY A C 1
ATOM 811 O O . GLY A 1 102 ? 0.174 -1.343 -3.711 1.00 92.06 102 GLY A O 1
ATOM 812 N N . VAL A 1 103 ? 1.495 -2.235 -5.290 1.00 88.19 103 VAL A N 1
ATOM 813 C CA . VAL A 1 103 ? 2.289 -1.027 -5.611 1.00 88.19 103 VAL A CA 1
ATOM 814 C C . VAL A 1 103 ? 2.110 -0.587 -7.074 1.00 88.19 103 VAL A C 1
ATOM 816 O O . VAL A 1 103 ? 2.940 0.110 -7.653 1.00 88.19 103 VAL A O 1
ATOM 819 N N . GLY A 1 104 ? 1.080 -1.103 -7.751 1.00 86.25 104 GLY A N 1
ATOM 820 C CA . GLY A 1 104 ? 1.025 -1.140 -9.218 1.00 86.25 104 GLY A CA 1
ATOM 821 C C . GLY A 1 104 ? -0.168 -0.433 -9.848 1.00 86.25 104 GLY A C 1
ATOM 822 O O . GLY A 1 104 ? -0.219 -0.335 -11.078 1.00 86.25 104 GLY A O 1
ATOM 823 N N . LEU A 1 105 ? -1.137 0.023 -9.049 1.00 91.44 105 LEU A N 1
ATOM 824 C CA . LEU A 1 105 ? -2.373 0.609 -9.561 1.00 91.44 105 LEU A CA 1
ATOM 825 C C . LEU A 1 105 ? -2.155 1.995 -10.178 1.00 91.44 105 LEU A C 1
ATOM 827 O O . LEU A 1 105 ? -2.772 2.300 -11.201 1.00 91.44 105 LEU A O 1
ATOM 831 N N . SER A 1 106 ? -1.281 2.813 -9.577 1.00 91.44 106 SER A N 1
ATOM 832 C CA . SER A 1 106 ? -1.065 4.223 -9.939 1.00 91.44 106 SER A CA 1
ATOM 833 C C . SER A 1 106 ? -2.381 5.006 -10.016 1.00 91.44 106 SER A C 1
ATOM 835 O O . SER A 1 106 ? -2.703 5.579 -11.063 1.00 91.44 106 SER A O 1
ATOM 837 N N . VAL A 1 107 ? -3.176 5.024 -8.944 1.00 93.81 107 VAL A N 1
ATOM 838 C CA . VAL A 1 107 ? -4.553 5.553 -8.988 1.00 93.81 107 VAL A CA 1
ATOM 839 C C . VAL A 1 107 ? -4.636 7.022 -9.422 1.00 93.81 107 VAL A C 1
ATOM 841 O O . VAL A 1 107 ? -5.637 7.432 -10.009 1.00 93.81 107 VAL A O 1
ATOM 844 N N . ALA A 1 108 ? -3.571 7.805 -9.229 1.00 92.75 108 ALA A N 1
ATOM 845 C CA . ALA A 1 108 ? -3.517 9.193 -9.674 1.00 92.75 108 ALA A CA 1
ATOM 846 C C . ALA A 1 108 ? -3.207 9.372 -11.173 1.00 92.75 108 ALA A C 1
ATOM 848 O O . ALA A 1 108 ? -3.270 10.499 -11.652 1.00 92.75 108 ALA A O 1
ATOM 849 N N . SER A 1 109 ? -2.899 8.311 -11.932 1.00 89.25 109 SER A N 1
ATOM 850 C CA . SER A 1 109 ? -2.442 8.394 -13.335 1.00 89.25 109 SER A CA 1
ATOM 851 C C . SER A 1 109 ? -3.388 9.176 -14.256 1.00 89.25 109 SER A C 1
ATOM 853 O O . SER A 1 109 ? -4.596 8.923 -14.291 1.00 89.25 109 SER A O 1
ATOM 855 N N . ASP A 1 110 ? -2.811 10.066 -15.074 1.00 86.38 110 ASP A N 1
ATOM 856 C CA . ASP A 1 110 ? -3.527 10.872 -16.078 1.00 86.38 110 ASP A CA 1
ATOM 857 C C . ASP A 1 110 ? -4.146 10.022 -17.190 1.00 86.38 110 ASP A C 1
ATOM 859 O O . ASP A 1 110 ? -5.219 10.334 -17.703 1.00 86.38 110 ASP A O 1
ATOM 863 N N . ASN A 1 111 ? -3.496 8.907 -17.532 1.00 86.38 111 AS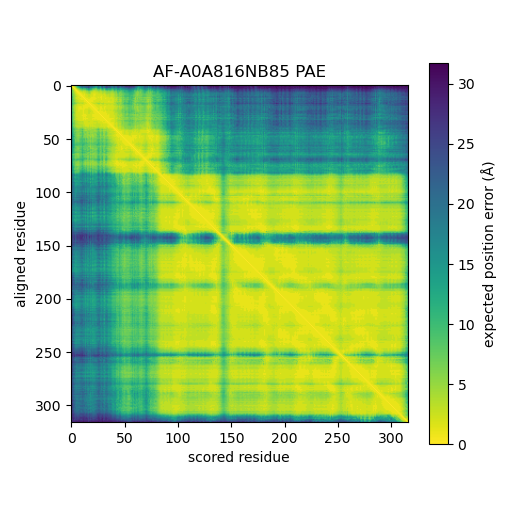N A N 1
ATOM 864 C CA . ASN A 1 111 ? -3.949 7.994 -18.584 1.00 86.38 111 ASN A CA 1
ATOM 865 C C . ASN A 1 111 ? -4.967 6.957 -18.075 1.00 86.38 111 ASN A C 1
ATOM 867 O O . ASN A 1 111 ? -5.380 6.065 -18.820 1.00 86.38 111 ASN A O 1
ATOM 871 N N . GLY A 1 112 ? -5.364 7.068 -16.806 1.00 90.56 112 GLY A N 1
ATOM 872 C CA . GLY A 1 112 ? -6.202 6.104 -16.112 1.00 90.56 112 GLY A CA 1
ATOM 873 C C . GLY A 1 112 ? -5.478 4.809 -15.736 1.00 90.56 112 GLY A C 1
ATOM 874 O O . GLY A 1 112 ? -4.301 4.595 -16.027 1.00 90.56 112 GLY A O 1
ATOM 875 N N . VAL A 1 113 ? -6.209 3.921 -15.064 1.00 92.31 113 VAL A N 1
ATOM 876 C CA . VAL A 1 113 ? -5.682 2.637 -14.573 1.00 92.31 113 VAL A CA 1
ATOM 877 C C . VAL A 1 113 ? -5.489 1.609 -15.696 1.00 92.31 113 VAL A C 1
ATOM 879 O O . VAL A 1 113 ? -6.321 1.461 -16.598 1.00 92.31 113 VAL A O 1
ATOM 882 N N . SER A 1 114 ? -4.385 0.858 -15.625 1.00 91.25 114 SER A N 1
ATOM 883 C CA . SER A 1 114 ? -3.989 -0.124 -16.643 1.00 91.25 114 SER A CA 1
ATOM 884 C C . SER A 1 114 ? -4.911 -1.347 -16.670 1.00 91.25 114 SER A C 1
ATOM 886 O O . SER A 1 114 ? -4.925 -2.161 -15.748 1.00 91.25 114 SER A O 1
ATOM 888 N N . GLU A 1 115 ? -5.621 -1.559 -17.779 1.00 92.56 115 GLU A N 1
ATOM 889 C CA . GLU A 1 115 ? -6.529 -2.708 -17.944 1.00 92.56 115 GLU A CA 1
ATOM 890 C C . GLU A 1 115 ? -5.799 -4.051 -17.885 1.00 92.56 115 GLU A C 1
ATOM 892 O O . GLU A 1 115 ? -6.309 -5.035 -17.345 1.00 92.56 115 GLU A O 1
ATOM 897 N N . ARG A 1 116 ? -4.559 -4.093 -18.388 1.00 90.69 116 ARG A N 1
ATOM 898 C CA . ARG A 1 116 ? -3.706 -5.281 -18.288 1.00 90.69 116 ARG A CA 1
ATOM 899 C C . ARG A 1 116 ? -3.368 -5.593 -16.832 1.00 90.69 116 ARG A C 1
ATOM 901 O O . ARG A 1 116 ? -3.343 -6.771 -16.470 1.00 90.69 116 ARG A O 1
ATOM 908 N N . TYR A 1 117 ? -3.070 -4.571 -16.028 1.00 91.88 117 TYR A N 1
ATOM 909 C CA . TYR A 1 117 ? -2.807 -4.735 -14.599 1.00 91.88 117 TYR A CA 1
ATOM 910 C C . TYR A 1 117 ? -4.072 -5.208 -13.877 1.00 91.88 117 TYR A C 1
ATOM 912 O O . TYR A 1 117 ? -4.036 -6.268 -13.255 1.00 91.88 117 TYR A O 1
ATOM 920 N N . LEU A 1 118 ? -5.208 -4.530 -14.074 1.00 95.69 118 LEU A N 1
ATOM 921 C CA . LEU A 1 118 ? -6.484 -4.912 -13.460 1.00 95.69 118 LEU A CA 1
ATOM 922 C C . LEU A 1 118 ? -6.906 -6.339 -13.829 1.00 95.69 118 LEU A C 1
ATOM 924 O O . LEU A 1 118 ? -7.351 -7.092 -12.969 1.00 95.69 118 LEU A O 1
ATOM 928 N N . GLY A 1 119 ? -6.705 -6.761 -15.080 1.00 95.50 119 GLY A N 1
ATOM 929 C CA . GLY A 1 119 ? -6.992 -8.132 -15.506 1.00 95.50 119 GLY A CA 1
ATOM 930 C C . GLY A 1 119 ? -6.101 -9.187 -14.836 1.00 95.50 119 GLY A C 1
ATOM 931 O O . GLY A 1 119 ? -6.546 -10.314 -14.612 1.00 95.50 119 GLY A O 1
ATOM 932 N N . LYS A 1 120 ? -4.846 -8.854 -14.503 1.00 93.25 120 LYS A N 1
ATOM 933 C CA . LYS A 1 120 ? -3.964 -9.735 -13.716 1.00 93.25 120 LYS A CA 1
ATOM 934 C C . LYS A 1 120 ? -4.358 -9.739 -12.241 1.00 93.25 120 LYS A C 1
ATOM 936 O O . LYS A 1 120 ? -4.463 -10.819 -11.666 1.00 93.25 120 LYS A O 1
ATOM 941 N N . LEU A 1 121 ? -4.599 -8.560 -11.668 1.00 95.94 121 LEU A N 1
ATOM 942 C CA . LEU A 1 121 ? -5.004 -8.394 -10.277 1.00 95.94 121 LEU A CA 1
ATOM 943 C C . LEU A 1 121 ? -6.331 -9.110 -10.011 1.00 95.94 121 LEU A C 1
ATOM 945 O O . LEU A 1 121 ? -6.408 -9.904 -9.084 1.00 95.94 121 LEU A O 1
ATOM 949 N N . LYS A 1 122 ? -7.327 -8.956 -10.891 1.00 97.69 122 LYS A N 1
ATOM 950 C CA . LYS A 1 122 ? -8.596 -9.687 -10.804 1.00 97.69 122 LYS A CA 1
ATOM 951 C C . LYS A 1 122 ? -8.390 -11.200 -10.764 1.00 97.69 122 LYS A C 1
ATOM 953 O O . LYS A 1 122 ? -8.933 -11.861 -9.893 1.00 97.69 122 LYS A O 1
ATOM 958 N N . LYS A 1 123 ? -7.560 -11.752 -11.655 1.00 96.50 123 LYS A N 1
ATOM 959 C CA . LYS A 1 123 ? -7.257 -13.195 -11.651 1.00 96.50 123 LYS A CA 1
ATOM 960 C C . LYS A 1 123 ? -6.582 -13.651 -10.360 1.00 96.50 123 LYS A C 1
ATOM 962 O O . LYS A 1 123 ? -6.768 -14.800 -9.976 1.00 96.50 123 LYS A O 1
ATOM 967 N N . LEU A 1 124 ? -5.760 -12.804 -9.739 1.00 95.12 124 LEU A N 1
ATOM 968 C CA . LEU A 1 124 ? -5.140 -13.109 -8.452 1.00 95.12 124 LEU A CA 1
ATOM 969 C C . LEU A 1 124 ? -6.181 -13.063 -7.328 1.00 95.12 124 LEU A C 1
ATOM 971 O O . LEU A 1 124 ? -6.276 -14.020 -6.569 1.00 95.12 124 LEU A O 1
ATOM 975 N N . ILE A 1 125 ? -7.002 -12.013 -7.284 1.00 97.25 125 ILE A N 1
ATOM 976 C CA . ILE A 1 125 ? -8.103 -11.853 -6.325 1.00 97.25 125 ILE A CA 1
ATOM 977 C C . ILE A 1 125 ? -9.069 -13.035 -6.409 1.00 97.25 125 ILE A C 1
ATOM 979 O O . ILE A 1 125 ? -9.349 -13.642 -5.387 1.00 97.25 125 ILE A O 1
ATOM 983 N N . ASP A 1 126 ? -9.509 -13.419 -7.610 1.00 96.50 126 ASP A N 1
ATOM 984 C CA . ASP A 1 126 ? -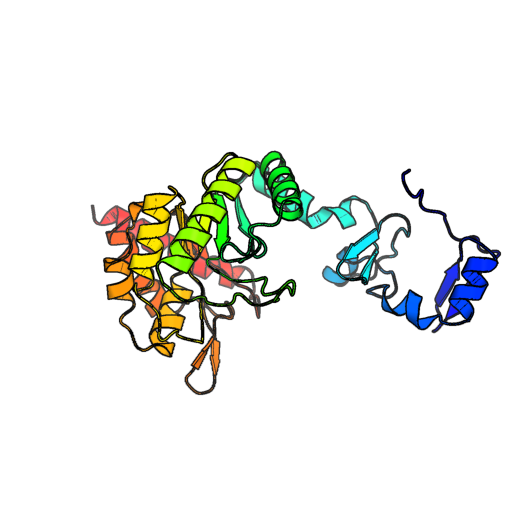10.449 -14.530 -7.810 1.00 96.50 126 ASP A CA 1
ATOM 985 C C . ASP A 1 126 ? -9.865 -15.883 -7.336 1.00 96.50 126 ASP A C 1
ATOM 987 O O . ASP A 1 126 ? -10.611 -16.799 -7.007 1.00 96.50 126 ASP A O 1
ATOM 991 N N . ARG A 1 127 ? -8.530 -16.034 -7.311 1.00 95.19 127 ARG A N 1
ATOM 992 C CA . ARG A 1 127 ? -7.849 -17.256 -6.835 1.00 95.19 127 ARG A CA 1
ATOM 993 C C . ARG A 1 127 ? -7.597 -17.258 -5.333 1.00 95.19 127 ARG A C 1
ATOM 995 O O . ARG A 1 127 ? -7.600 -18.323 -4.729 1.00 95.19 127 ARG A O 1
ATOM 1002 N N . VAL A 1 128 ? -7.270 -16.095 -4.780 1.00 96.12 128 VAL A N 1
ATOM 1003 C CA . VAL A 1 128 ? -6.838 -15.937 -3.386 1.00 96.12 128 VAL A CA 1
ATOM 1004 C C . VAL A 1 128 ? -8.026 -15.654 -2.469 1.00 96.12 128 VAL A C 1
ATOM 1006 O O . VAL A 1 128 ? -7.956 -15.968 -1.289 1.00 96.12 128 VAL A O 1
ATOM 1009 N N . ASP A 1 129 ? -9.104 -15.070 -2.994 1.00 95.69 129 ASP A N 1
ATOM 1010 C CA . ASP A 1 129 ? -10.253 -14.594 -2.220 1.00 95.69 129 ASP A CA 1
ATOM 1011 C C . ASP A 1 129 ? -9.822 -13.811 -0.958 1.00 95.69 129 ASP A C 1
ATOM 1013 O O . ASP A 1 129 ? -10.000 -14.281 0.174 1.00 95.69 129 ASP A O 1
ATOM 1017 N N . PRO A 1 130 ? -9.128 -12.666 -1.130 1.00 96.81 130 PRO A N 1
ATOM 1018 C CA . PRO A 1 130 ? -8.561 -11.919 -0.016 1.00 96.81 130 PRO A CA 1
ATOM 1019 C C . PRO A 1 130 ? -9.616 -11.082 0.709 1.00 96.81 130 PRO A C 1
ATOM 1021 O O . PRO A 1 130 ? -10.563 -10.571 0.096 1.00 96.81 130 PRO A O 1
ATOM 1024 N N . LEU A 1 131 ? -9.388 -10.861 2.003 1.00 95.44 131 LEU A N 1
ATOM 1025 C CA . LEU A 1 131 ? -10.242 -10.025 2.844 1.00 95.44 131 LEU A CA 1
ATOM 1026 C C . LEU A 1 131 ? -10.167 -8.556 2.411 1.00 95.44 131 LEU A C 1
ATOM 1028 O O . LEU A 1 131 ? -11.195 -7.907 2.233 1.00 95.44 131 LEU A O 1
ATOM 1032 N N . ILE A 1 132 ? -8.953 -8.065 2.161 1.00 97.44 132 ILE A N 1
ATOM 1033 C CA . ILE A 1 132 ? -8.674 -6.677 1.779 1.00 97.44 132 ILE A CA 1
ATOM 1034 C C . ILE A 1 132 ? -7.887 -6.666 0.471 1.00 97.44 132 ILE A C 1
ATOM 1036 O O . ILE A 1 132 ? -7.048 -7.534 0.229 1.00 97.44 132 ILE A O 1
ATOM 1040 N N . VAL A 1 133 ? -8.193 -5.691 -0.382 1.00 98.31 133 VAL A N 1
ATOM 1041 C CA . VAL A 1 133 ? -7.395 -5.358 -1.563 1.00 98.31 133 VAL A CA 1
ATOM 1042 C C . VAL A 1 133 ? -7.070 -3.879 -1.478 1.00 98.31 133 VAL A C 1
ATOM 1044 O O . VAL A 1 133 ? -7.995 -3.064 -1.467 1.00 98.31 133 VAL A O 1
ATOM 1047 N N . SER A 1 134 ? -5.789 -3.546 -1.409 1.00 98.38 134 SER A N 1
ATOM 1048 C CA . SER A 1 134 ? -5.307 -2.173 -1.287 1.00 98.38 134 SER A CA 1
ATOM 1049 C C . SER A 1 134 ? -4.192 -1.854 -2.280 1.00 98.38 134 SER A C 1
ATOM 1051 O O . SER A 1 134 ? -3.521 -2.749 -2.792 1.00 98.38 134 SER A O 1
ATOM 1053 N N . ASP A 1 135 ? -4.030 -0.568 -2.573 1.00 96.56 135 ASP A N 1
ATOM 1054 C CA . ASP A 1 135 ? -2.882 0.021 -3.277 1.00 96.56 135 ASP A CA 1
ATOM 1055 C C . ASP A 1 135 ? -2.732 1.476 -2.777 1.00 96.56 135 ASP A C 1
ATOM 1057 O O . ASP A 1 135 ? -3.382 1.850 -1.803 1.00 96.56 135 ASP A O 1
ATOM 1061 N N . HIS A 1 136 ? -1.925 2.319 -3.412 1.00 96.00 136 HIS A N 1
ATOM 1062 C CA . HIS A 1 136 ? -1.513 3.604 -2.835 1.00 96.00 136 HIS A CA 1
ATOM 1063 C C . HIS A 1 136 ? -2.193 4.821 -3.471 1.00 96.00 136 HIS A C 1
ATOM 1065 O O . HIS A 1 136 ? -2.473 4.846 -4.678 1.00 96.00 136 HIS A O 1
ATOM 1071 N N . PHE A 1 137 ? -2.347 5.891 -2.687 1.00 93.12 137 PHE A N 1
ATOM 1072 C CA . PHE A 1 137 ? -2.558 7.252 -3.183 1.00 93.12 137 PHE A CA 1
ATOM 1073 C C . PHE A 1 137 ? -1.268 7.789 -3.822 1.00 93.12 137 PHE A C 1
ATOM 1075 O O . PHE A 1 137 ? -0.621 8.685 -3.293 1.00 93.12 137 PHE A O 1
ATOM 1082 N N . CYS A 1 138 ? -0.904 7.281 -5.004 1.00 88.56 138 CYS A N 1
ATOM 1083 C CA . CYS A 1 138 ? 0.294 7.744 -5.711 1.00 88.56 138 CYS A CA 1
ATOM 1084 C C . CYS A 1 138 ? 0.132 7.887 -7.233 1.00 88.56 138 CYS A C 1
ATOM 1086 O O . CYS A 1 138 ? -0.758 7.302 -7.875 1.00 88.56 138 CYS A O 1
ATOM 1088 N N . TRP A 1 139 ? 1.080 8.625 -7.813 1.00 82.69 139 TRP A N 1
ATOM 1089 C CA . TRP A 1 139 ? 1.540 8.425 -9.183 1.00 82.69 139 TRP A CA 1
ATOM 1090 C C . TRP A 1 139 ? 2.697 7.421 -9.194 1.00 82.69 139 TRP A C 1
ATOM 1092 O O . TRP A 1 139 ? 3.772 7.706 -8.685 1.00 82.69 139 TRP A O 1
ATOM 1102 N N . SER A 1 140 ? 2.524 6.287 -9.868 1.00 68.62 140 SER A N 1
ATOM 1103 C CA . SER A 1 140 ? 3.645 5.426 -10.275 1.00 68.62 140 SER A CA 1
ATOM 1104 C C . SER A 1 140 ? 3.810 5.370 -11.795 1.00 68.62 140 SER A C 1
ATOM 1106 O O . SER A 1 140 ? 4.700 4.697 -12.310 1.00 68.62 140 SER A O 1
ATOM 1108 N N . SER A 1 141 ? 3.006 6.138 -12.544 1.00 63.62 141 SER A N 1
ATOM 1109 C CA . SER A 1 141 ? 3.229 6.408 -13.965 1.00 63.62 141 SER A CA 1
ATOM 1110 C C . SER A 1 141 ? 2.948 7.869 -14.326 1.00 63.62 141 SER A C 1
ATOM 1112 O O . SER A 1 141 ? 1.829 8.335 -14.100 1.00 63.62 141 SER A O 1
ATOM 1114 N N . LEU A 1 142 ? 3.909 8.551 -14.956 1.00 58.25 142 LEU A N 1
ATOM 1115 C CA . LEU A 1 142 ? 3.758 9.907 -15.500 1.00 58.25 142 LEU A CA 1
ATOM 1116 C C . LEU A 1 142 ? 4.232 9.927 -16.960 1.00 58.25 142 LEU A C 1
ATOM 1118 O O . LEU A 1 142 ? 5.319 9.446 -17.275 1.00 58.25 142 LEU A O 1
ATOM 1122 N N . GLY A 1 143 ? 3.405 10.435 -17.881 1.00 51.41 143 GLY A N 1
ATOM 1123 C CA . GLY A 1 143 ? 3.791 10.581 -19.295 1.00 51.41 143 GLY A CA 1
ATOM 1124 C C . GLY A 1 143 ? 4.183 9.278 -20.016 1.00 51.41 143 GLY A C 1
ATOM 1125 O O . GLY A 1 143 ? 4.921 9.323 -20.993 1.00 51.41 143 GLY A O 1
ATOM 1126 N N . GLY A 1 144 ? 3.724 8.113 -19.540 1.00 50.22 144 GLY A N 1
ATOM 1127 C CA . GLY A 1 144 ? 4.083 6.800 -20.100 1.00 50.22 144 GLY A CA 1
ATOM 1128 C C . GLY A 1 144 ? 5.350 6.164 -19.510 1.00 50.22 144 GLY A C 1
ATOM 1129 O O . GLY A 1 144 ? 5.677 5.035 -19.876 1.00 50.22 144 GLY A O 1
ATOM 1130 N N . HIS A 1 145 ? 6.024 6.836 -18.573 1.00 51.91 145 HIS A N 1
ATOM 1131 C CA . HIS A 1 145 ? 7.132 6.282 -17.796 1.00 51.91 145 HIS A CA 1
ATOM 1132 C C . HIS A 1 145 ? 6.621 5.755 -16.455 1.00 51.91 145 HIS A C 1
ATOM 1134 O O . HIS A 1 145 ? 5.896 6.462 -15.758 1.00 51.91 145 HIS A O 1
ATOM 1140 N N . TYR A 1 146 ? 6.989 4.521 -16.104 1.00 59.31 146 TYR A N 1
ATOM 1141 C CA . TYR A 1 146 ? 6.712 3.945 -14.789 1.00 59.31 146 TYR A CA 1
ATOM 1142 C C . TYR A 1 146 ? 7.834 4.333 -13.824 1.00 59.31 146 TYR A C 1
ATOM 1144 O O . TYR A 1 146 ? 8.996 4.025 -14.092 1.00 59.31 146 TYR A O 1
ATOM 1152 N N . SER A 1 147 ? 7.484 5.015 -12.737 1.00 57.81 147 SER A N 1
ATOM 1153 C CA . SER A 1 147 ? 8.379 5.243 -11.605 1.00 57.81 147 SER A CA 1
ATOM 1154 C C . SER A 1 147 ? 8.409 3.986 -10.737 1.00 57.81 147 SER A C 1
ATOM 1156 O O . SER A 1 147 ? 7.388 3.310 -10.597 1.00 57.81 147 SER A O 1
ATOM 1158 N N . HIS A 1 148 ? 9.574 3.659 -10.179 1.00 58.94 148 HIS A N 1
ATOM 1159 C CA . HIS A 1 148 ? 9.672 2.649 -9.122 1.00 58.94 148 HIS A CA 1
ATOM 1160 C C . HIS A 1 148 ? 9.239 3.202 -7.758 1.00 58.94 148 HIS A C 1
ATOM 1162 O O . HIS A 1 148 ? 8.908 2.412 -6.882 1.00 58.94 148 HIS A O 1
ATOM 1168 N N . ASP A 1 149 ? 9.165 4.530 -7.635 1.00 68.31 149 ASP A N 1
ATOM 1169 C CA . ASP A 1 149 ? 8.798 5.239 -6.413 1.00 68.31 149 ASP A CA 1
ATOM 1170 C C . ASP A 1 149 ? 7.333 5.696 -6.442 1.00 68.31 149 ASP A C 1
ATOM 1172 O O . ASP A 1 149 ? 6.782 6.005 -7.509 1.00 68.31 149 ASP A O 1
ATOM 1176 N N . LEU A 1 150 ? 6.728 5.795 -5.256 1.00 82.25 150 LEU A N 1
ATOM 1177 C CA . LEU A 1 150 ? 5.396 6.356 -5.037 1.00 82.25 150 LEU A CA 1
ATOM 1178 C C . LEU A 1 150 ? 5.483 7.888 -5.071 1.00 82.25 150 LEU A C 1
ATOM 1180 O O . LEU A 1 150 ? 5.973 8.517 -4.137 1.00 82.25 150 LEU A O 1
ATOM 1184 N N . LEU A 1 151 ? 5.040 8.510 -6.166 1.00 85.81 151 LEU A N 1
ATOM 1185 C CA . LEU A 1 151 ? 5.143 9.963 -6.321 1.00 85.81 151 LEU A CA 1
ATOM 1186 C C . LEU A 1 151 ? 3.900 10.680 -5.767 1.00 85.81 151 LEU A C 1
ATOM 1188 O O . LEU A 1 151 ? 2.775 10.232 -6.037 1.00 85.81 151 LEU A O 1
ATOM 1192 N N . PRO A 1 152 ? 4.079 11.818 -5.064 1.00 88.62 152 PRO A N 1
ATOM 1193 C CA . PRO A 1 152 ? 2.968 12.635 -4.596 1.00 88.62 152 PRO A CA 1
ATOM 1194 C C . PRO A 1 152 ? 2.287 13.364 -5.754 1.00 88.62 152 PRO A C 1
ATOM 1196 O O . PRO A 1 152 ? 2.848 13.533 -6.839 1.00 88.62 152 PRO A O 1
ATOM 1199 N N . PHE A 1 153 ? 1.084 13.860 -5.493 1.00 91.56 153 PHE A N 1
ATOM 1200 C CA . PHE A 1 153 ? 0.311 14.688 -6.412 1.00 91.56 153 PHE A CA 1
ATOM 1201 C C . PHE A 1 153 ? -0.327 15.866 -5.667 1.00 91.56 153 PHE A C 1
ATOM 1203 O O . PHE A 1 153 ? -0.530 15.777 -4.459 1.00 91.56 153 PHE A O 1
ATOM 1210 N N . PRO A 1 154 ? -0.686 16.955 -6.370 1.00 93.94 154 PRO A N 1
ATOM 1211 C CA . PRO A 1 154 ? -1.420 18.057 -5.762 1.00 93.94 154 PRO A CA 1
ATOM 1212 C C . PRO A 1 154 ? -2.795 17.631 -5.240 1.00 93.94 154 PRO A C 1
ATOM 1214 O O . PRO A 1 154 ? -3.570 16.999 -5.970 1.00 93.94 154 PRO A O 1
ATOM 1217 N N . PHE A 1 155 ? -3.134 18.047 -4.024 1.00 95.69 155 PHE A N 1
ATOM 1218 C CA . PHE A 1 155 ? -4.437 17.820 -3.401 1.00 95.69 155 PHE A CA 1
ATOM 1219 C C . PHE A 1 155 ? -5.415 18.917 -3.830 1.00 95.69 155 PHE A C 1
ATOM 1221 O O . PHE A 1 155 ? -5.735 19.825 -3.066 1.00 95.69 155 PHE A O 1
ATOM 1228 N N . ASN A 1 156 ? -5.872 18.864 -5.081 1.00 97.31 156 ASN A N 1
ATOM 1229 C CA . ASN A 1 156 ? -6.814 19.827 -5.658 1.00 97.31 156 ASN A CA 1
ATOM 1230 C C . ASN A 1 156 ? -8.000 19.140 -6.350 1.00 97.31 156 ASN A C 1
ATOM 1232 O O . ASN A 1 156 ? -8.020 17.918 -6.523 1.00 97.31 156 ASN A O 1
ATOM 1236 N N . SER A 1 157 ? -8.993 19.932 -6.750 1.00 97.81 157 SER A N 1
ATOM 1237 C CA . SER A 1 157 ? -10.244 19.442 -7.339 1.00 97.81 157 SER A CA 1
ATOM 1238 C C . SER A 1 157 ? -10.030 18.628 -8.625 1.00 97.81 157 SER A C 1
ATOM 1240 O O . SER A 1 157 ? -10.704 17.620 -8.836 1.00 97.81 157 SER A O 1
ATOM 1242 N N . GLU A 1 158 ? -9.059 19.008 -9.464 1.00 96.06 158 GLU A N 1
ATOM 1243 C CA . GLU A 1 158 ? -8.734 18.273 -10.696 1.00 96.06 158 GLU A CA 1
ATOM 1244 C C . GLU A 1 158 ? -8.195 16.867 -10.387 1.00 96.06 158 GLU A C 1
ATOM 1246 O O . GLU A 1 158 ? -8.664 15.868 -10.949 1.00 96.06 158 GLU A O 1
ATOM 1251 N N . THR A 1 159 ? -7.239 16.770 -9.459 1.00 95.88 159 THR A N 1
ATOM 1252 C CA . THR A 1 159 ? -6.688 15.484 -9.023 1.00 95.88 159 THR A CA 1
ATOM 1253 C C . THR A 1 159 ? -7.743 14.638 -8.314 1.00 95.88 159 THR A C 1
ATOM 1255 O O . THR A 1 159 ? -7.802 13.428 -8.549 1.00 95.88 159 THR A O 1
ATOM 1258 N N . LEU A 1 160 ? -8.610 15.257 -7.505 1.00 97.88 160 LEU A N 1
ATOM 1259 C CA . LEU A 1 160 ? -9.722 14.589 -6.824 1.00 97.88 160 LEU A CA 1
ATOM 1260 C C . LEU A 1 160 ? -10.648 13.893 -7.826 1.00 97.88 160 LEU A C 1
ATOM 1262 O O . LEU A 1 160 ? -10.886 12.689 -7.710 1.00 97.88 160 LEU A O 1
ATOM 1266 N N . ASP A 1 161 ? -11.123 14.617 -8.841 1.00 97.62 161 ASP A N 1
ATOM 1267 C CA . ASP A 1 161 ? -12.020 14.061 -9.857 1.00 97.62 161 ASP A CA 1
ATOM 1268 C C . ASP A 1 161 ? -11.339 12.954 -10.676 1.00 97.62 161 ASP A C 1
ATOM 1270 O O . ASP A 1 161 ? -11.958 11.938 -11.009 1.00 97.62 161 ASP A O 1
ATOM 1274 N N . ARG A 1 162 ? -10.044 13.096 -10.978 1.00 96.75 162 ARG A N 1
ATOM 1275 C CA . ARG A 1 162 ? -9.267 12.050 -11.660 1.00 96.75 162 ARG A CA 1
ATOM 1276 C C . ARG A 1 162 ? -9.153 10.778 -10.823 1.00 96.75 162 ARG A C 1
ATOM 1278 O O . ARG A 1 162 ? -9.439 9.698 -11.344 1.00 96.75 162 ARG A O 1
ATOM 1285 N N . ILE A 1 163 ? -8.762 10.895 -9.556 1.00 97.62 163 ILE A N 1
ATOM 1286 C CA . ILE A 1 163 ? -8.629 9.747 -8.653 1.00 97.62 163 ILE A CA 1
ATOM 1287 C C . ILE A 1 163 ? -9.985 9.075 -8.459 1.00 97.62 163 ILE A C 1
ATOM 1289 O O . ILE A 1 163 ? -10.061 7.856 -8.594 1.00 97.62 163 ILE A O 1
ATOM 1293 N N . CYS A 1 164 ? -11.063 9.841 -8.257 1.00 98.56 164 CYS A N 1
ATOM 1294 C CA . CYS A 1 164 ? -12.399 9.271 -8.087 1.00 98.56 164 CYS A CA 1
ATOM 1295 C C . CYS A 1 164 ? -12.807 8.397 -9.281 1.00 98.56 164 CYS A C 1
ATOM 1297 O O . CYS A 1 164 ? -13.172 7.236 -9.094 1.00 98.56 164 CYS A O 1
ATOM 1299 N N . ARG A 1 165 ? -12.630 8.896 -10.513 1.00 98.00 165 ARG A N 1
ATOM 1300 C CA . ARG A 1 165 ? -12.902 8.113 -11.734 1.00 98.00 165 ARG A CA 1
ATOM 1301 C C . ARG A 1 165 ? -12.069 6.830 -11.813 1.00 98.00 165 ARG A C 1
ATOM 1303 O O . ARG A 1 165 ? -12.566 5.787 -12.241 1.00 98.00 165 ARG A O 1
ATOM 1310 N N . ASN A 1 166 ? -10.794 6.893 -11.430 1.00 98.06 166 ASN A N 1
ATOM 1311 C CA . ASN A 1 166 ? -9.889 5.743 -11.473 1.00 98.06 166 ASN A CA 1
ATOM 1312 C C . ASN A 1 166 ? -10.224 4.694 -10.403 1.00 98.06 166 ASN A C 1
ATOM 1314 O O . ASN A 1 166 ? -10.159 3.492 -10.685 1.00 98.06 166 ASN A O 1
ATOM 1318 N N . VAL A 1 167 ? -10.624 5.132 -9.207 1.00 98.62 167 VAL A N 1
ATOM 1319 C CA . VAL A 1 167 ? -11.124 4.261 -8.137 1.00 98.62 167 VAL A CA 1
ATOM 1320 C C . VAL A 1 167 ? -12.405 3.565 -8.577 1.00 98.62 167 VAL A C 1
ATOM 1322 O O . VAL A 1 167 ? -12.467 2.339 -8.517 1.00 98.62 167 VAL A O 1
ATOM 1325 N N . GLU A 1 168 ? -13.387 4.305 -9.093 1.00 98.50 168 GLU A N 1
ATOM 1326 C CA . GLU A 1 168 ? -14.648 3.740 -9.590 1.00 98.50 168 GLU A CA 1
ATOM 1327 C C . GLU A 1 168 ? -14.403 2.689 -10.677 1.00 98.50 168 GLU A C 1
ATOM 1329 O O . GLU A 1 168 ? -14.836 1.546 -10.528 1.00 98.50 168 GLU A O 1
ATOM 1334 N N . LYS A 1 169 ? -13.599 3.014 -11.704 1.00 98.25 169 LYS A N 1
ATOM 1335 C CA . LYS A 1 169 ? -13.213 2.052 -12.753 1.00 98.25 169 LYS A CA 1
ATOM 1336 C C . LYS A 1 169 ? -12.561 0.798 -12.163 1.00 98.25 169 LYS A C 1
ATOM 1338 O O . LYS A 1 169 ? -12.831 -0.316 -12.614 1.00 98.25 169 LYS A O 1
ATOM 1343 N N . THR A 1 170 ? -11.687 0.963 -11.173 1.00 98.31 170 THR A N 1
ATOM 1344 C CA . THR A 1 170 ? -10.997 -0.158 -10.524 1.00 98.31 170 THR A CA 1
ATOM 1345 C C . THR A 1 170 ? -11.981 -1.045 -9.769 1.00 98.31 170 THR A C 1
ATOM 1347 O O . THR A 1 170 ? -12.011 -2.253 -10.005 1.00 98.31 170 THR A O 1
ATOM 1350 N N . GLN A 1 171 ? -12.831 -0.464 -8.921 1.00 98.69 171 GLN A N 1
ATOM 1351 C CA . GLN A 1 171 ? -13.851 -1.200 -8.169 1.00 98.69 171 GLN A CA 1
ATOM 1352 C C . GLN A 1 171 ? -14.848 -1.896 -9.104 1.00 98.69 171 GLN A C 1
ATOM 1354 O O . GLN A 1 171 ? -15.207 -3.050 -8.866 1.00 98.69 171 GLN A O 1
ATOM 1359 N N . ASP A 1 172 ? -15.219 -1.260 -10.217 1.00 98.31 172 ASP A N 1
ATOM 1360 C CA . ASP A 1 172 ? -16.098 -1.837 -11.234 1.00 98.31 172 ASP A CA 1
ATOM 1361 C C . ASP A 1 172 ? -15.493 -3.053 -11.929 1.00 98.31 172 ASP A C 1
ATOM 1363 O O . ASP A 1 172 ? -16.205 -4.029 -12.186 1.00 98.31 172 ASP A O 1
ATOM 1367 N N . VAL A 1 173 ? -14.198 -3.020 -12.250 1.00 98.19 173 VAL A N 1
ATOM 1368 C CA . VAL A 1 173 ? -13.509 -4.155 -12.879 1.00 98.19 173 VAL A CA 1
ATOM 1369 C C . VAL A 1 173 ? -13.291 -5.277 -11.869 1.00 98.19 173 VAL A C 1
ATOM 1371 O O . VAL A 1 173 ? -13.536 -6.444 -12.184 1.00 98.19 173 VAL A O 1
ATOM 1374 N N . LEU A 1 174 ? -12.847 -4.943 -10.656 1.00 98.06 174 LEU A N 1
ATOM 1375 C CA . LEU A 1 174 ? -12.547 -5.925 -9.614 1.00 98.06 174 LEU A CA 1
ATOM 1376 C C . LEU A 1 174 ? -13.812 -6.481 -8.940 1.00 98.06 174 LEU A C 1
ATOM 1378 O O . LEU A 1 174 ? -13.750 -7.571 -8.372 1.00 98.06 174 LEU A O 1
ATOM 1382 N N . LYS A 1 175 ? -14.950 -5.783 -9.062 1.00 97.69 175 LYS A N 1
ATOM 1383 C CA . LYS A 1 175 ? -16.250 -6.086 -8.434 1.00 97.69 175 LYS A CA 1
ATOM 1384 C C . LYS A 1 175 ? -16.189 -6.147 -6.907 1.00 97.69 175 LYS A C 1
ATOM 1386 O O . LYS A 1 175 ? -16.836 -6.986 -6.289 1.00 97.69 175 LYS A O 1
ATOM 1391 N N . ARG A 1 176 ? -15.407 -5.250 -6.305 1.00 97.69 176 ARG A N 1
ATOM 1392 C CA . ARG A 1 176 ? -15.273 -5.115 -4.851 1.00 97.69 176 ARG A CA 1
ATOM 1393 C C . ARG A 1 176 ? -14.784 -3.725 -4.464 1.00 97.69 176 ARG A C 1
ATOM 1395 O O . ARG A 1 176 ? -14.183 -3.036 -5.285 1.00 97.69 176 ARG A O 1
ATOM 1402 N N . GLN A 1 177 ? -14.991 -3.370 -3.200 1.00 98.38 177 GLN A N 1
ATOM 1403 C CA . GLN A 1 177 ? -14.349 -2.212 -2.584 1.00 98.38 177 GLN A CA 1
ATOM 1404 C C . GLN A 1 177 ? -12.831 -2.438 -2.522 1.00 98.38 177 GLN A C 1
ATOM 1406 O O . GLN A 1 177 ? -12.380 -3.528 -2.146 1.00 98.38 177 GLN A O 1
ATOM 1411 N N . ILE A 1 178 ? -12.066 -1.412 -2.896 1.00 98.50 178 ILE A N 1
ATOM 1412 C CA . ILE A 1 178 ? -10.617 -1.346 -2.667 1.00 98.50 178 ILE A CA 1
ATOM 1413 C C . ILE A 1 178 ? -10.323 -0.395 -1.509 1.00 98.50 178 ILE A C 1
ATOM 1415 O O . ILE A 1 178 ? -11.157 0.447 -1.173 1.00 98.50 178 ILE A O 1
ATOM 1419 N N . CYS A 1 179 ? -9.137 -0.513 -0.923 1.00 98.69 179 CYS A N 1
ATOM 1420 C CA . CYS A 1 179 ? -8.598 0.478 0.001 1.00 98.69 179 CYS A CA 1
ATOM 1421 C C . CYS A 1 179 ? -7.432 1.226 -0.644 1.00 98.69 179 CYS A C 1
ATOM 1423 O O . CYS A 1 179 ? -6.721 0.657 -1.472 1.00 98.69 179 CYS A O 1
ATOM 1425 N N . LEU A 1 180 ? -7.245 2.489 -0.276 1.00 98.50 180 LEU A N 1
ATOM 1426 C CA . LEU A 1 180 ? -6.091 3.272 -0.700 1.00 98.50 180 LEU A CA 1
ATOM 1427 C C . LEU A 1 180 ? -5.259 3.709 0.500 1.00 98.50 180 LEU A C 1
ATOM 1429 O O . LEU A 1 180 ? -5.816 4.083 1.531 1.00 98.50 180 LEU A O 1
ATOM 1433 N N . GLU A 1 181 ? -3.945 3.639 0.339 1.00 98.38 181 GLU A N 1
ATOM 1434 C CA . GLU A 1 181 ? -2.961 3.953 1.367 1.00 98.38 181 GLU A CA 1
ATOM 1435 C C . GLU A 1 181 ? -2.390 5.363 1.248 1.00 98.38 181 GLU A C 1
ATOM 1437 O O . GLU A 1 181 ? -2.048 5.800 0.145 1.00 98.38 181 GLU A O 1
ATOM 1442 N N . ASN A 1 182 ? -2.298 6.072 2.378 1.00 97.25 182 ASN A N 1
ATOM 1443 C CA . ASN A 1 182 ? -1.555 7.329 2.483 1.00 97.25 182 ASN A CA 1
ATOM 1444 C C . ASN A 1 182 ? -0.050 7.054 2.431 1.00 97.25 182 ASN A C 1
ATOM 1446 O O . ASN A 1 182 ? 0.433 6.151 3.102 1.00 97.25 182 ASN A O 1
ATOM 1450 N N . ILE A 1 183 ? 0.687 7.859 1.669 1.00 94.81 183 ILE A N 1
ATOM 1451 C CA . ILE A 1 183 ? 2.114 7.635 1.409 1.00 94.81 183 ILE A CA 1
ATOM 1452 C C . ILE A 1 183 ? 2.983 8.649 2.143 1.00 94.81 183 ILE A C 1
ATOM 1454 O O . ILE A 1 183 ? 2.565 9.784 2.387 1.00 94.81 183 ILE A O 1
ATOM 1458 N N . SER A 1 184 ? 4.231 8.283 2.410 1.00 93.25 184 SER A N 1
ATOM 1459 C CA . SER A 1 184 ? 5.270 9.273 2.678 1.00 93.25 184 SER A CA 1
ATOM 1460 C C . SER A 1 184 ? 5.622 10.053 1.409 1.00 93.25 184 SER A C 1
ATOM 1462 O O . SER A 1 184 ? 5.687 9.496 0.312 1.00 93.25 184 SER A O 1
ATOM 1464 N N . TYR A 1 185 ? 5.858 11.360 1.533 1.00 91.81 185 TYR A N 1
ATOM 1465 C CA . TYR A 1 185 ? 6.274 12.193 0.404 1.00 91.81 185 TYR A CA 1
ATOM 1466 C C . TYR A 1 185 ? 7.207 13.328 0.822 1.00 91.81 185 TYR A C 1
ATOM 1468 O O . TYR A 1 185 ? 7.147 13.838 1.935 1.00 91.81 185 TYR A O 1
ATOM 1476 N N . TYR A 1 186 ? 8.058 13.765 -0.109 1.00 89.06 186 TYR A N 1
ATOM 14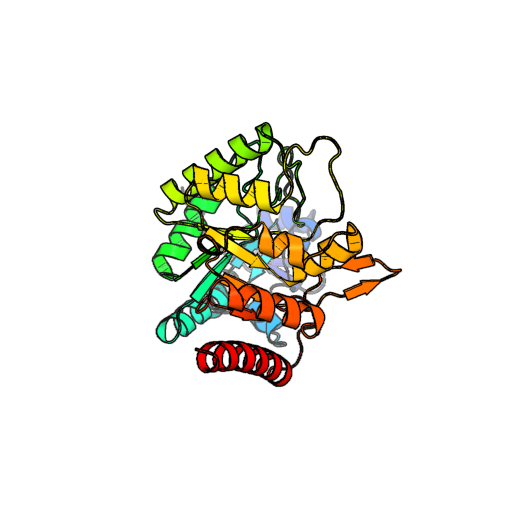77 C CA . TYR A 1 186 ? 9.132 14.738 0.157 1.00 89.06 186 TYR A CA 1
ATOM 1478 C C . TYR A 1 186 ? 8.992 16.040 -0.639 1.00 89.06 186 TYR A C 1
ATOM 1480 O O . TYR A 1 186 ? 9.834 16.931 -0.548 1.00 89.06 186 TYR A O 1
ATOM 1488 N N . LEU A 1 187 ? 7.923 16.159 -1.428 1.00 86.06 187 LEU A N 1
ATOM 1489 C CA . LEU A 1 187 ? 7.605 17.341 -2.222 1.00 86.06 187 LEU A CA 1
ATOM 1490 C C . LEU A 1 187 ? 6.180 17.786 -1.911 1.00 86.06 187 LEU A C 1
ATOM 1492 O O . LEU A 1 187 ? 5.249 16.994 -2.021 1.00 86.06 187 LEU A O 1
ATOM 1496 N N . THR A 1 188 ? 6.018 19.058 -1.558 1.00 85.81 188 THR A N 1
ATOM 1497 C CA . THR A 1 188 ? 4.710 19.690 -1.362 1.00 85.81 188 THR A CA 1
ATOM 1498 C C . THR A 1 188 ? 4.305 20.490 -2.593 1.00 85.81 188 THR A C 1
ATOM 1500 O O . THR A 1 188 ? 5.142 20.962 -3.372 1.00 85.81 188 THR A O 1
ATOM 1503 N N . SER A 1 189 ? 3.000 20.659 -2.773 1.00 89.06 189 SER A N 1
ATOM 1504 C CA . SER A 1 189 ? 2.432 21.440 -3.861 1.00 89.06 189 SER A CA 1
ATOM 1505 C C . SER A 1 189 ? 1.950 22.798 -3.342 1.00 89.06 189 SER A C 1
ATOM 1507 O O . SER A 1 189 ? 1.448 22.940 -2.234 1.00 89.06 189 SER A O 1
ATOM 1509 N N . LYS A 1 190 ? 2.124 23.846 -4.156 1.00 91.00 190 LYS A N 1
ATOM 1510 C CA . LYS A 1 190 ? 1.634 25.203 -3.839 1.00 91.00 190 LYS A CA 1
ATOM 1511 C C . LYS A 1 190 ? 0.198 25.448 -4.295 1.00 91.00 190 LYS A C 1
ATOM 1513 O O . LYS A 1 190 ? -0.331 26.530 -4.064 1.00 91.00 190 LYS A O 1
ATOM 1518 N N . ILE A 1 191 ? -0.381 24.488 -5.006 1.00 94.25 191 ILE A N 1
ATOM 1519 C CA . ILE A 1 191 ? -1.715 24.579 -5.603 1.00 94.25 191 ILE A CA 1
ATOM 1520 C C . ILE A 1 191 ? -2.693 23.620 -4.915 1.00 94.25 191 ILE A C 1
ATOM 1522 O O . ILE A 1 191 ? -3.698 23.245 -5.511 1.00 94.25 191 ILE A O 1
ATOM 1526 N N . ASP A 1 192 ? -2.364 23.187 -3.698 1.00 95.50 192 ASP A N 1
ATOM 1527 C CA . ASP A 1 192 ? -3.236 22.342 -2.892 1.00 95.50 192 ASP A CA 1
ATOM 1528 C C . ASP A 1 192 ? -4.435 23.162 -2.403 1.00 95.50 192 ASP A C 1
ATOM 1530 O O . ASP A 1 192 ? -4.293 24.278 -1.899 1.00 95.50 192 ASP A O 1
ATOM 1534 N N . GLU A 1 193 ? -5.625 22.604 -2.594 1.00 97.69 193 GLU A N 1
ATOM 1535 C CA . GLU A 1 193 ? -6.913 23.173 -2.180 1.00 97.69 193 GLU A CA 1
ATOM 1536 C C . GLU A 1 193 ? -7.465 22.464 -0.936 1.00 97.69 193 GLU A C 1
ATOM 1538 O O . GLU A 1 193 ? -8.321 23.010 -0.241 1.00 97.69 193 GLU A O 1
ATOM 1543 N N . TYR A 1 194 ? -6.965 21.257 -0.660 1.00 97.19 194 TYR A N 1
ATOM 1544 C CA . TYR A 1 194 ? -7.343 20.403 0.459 1.00 97.19 194 TYR A CA 1
ATOM 1545 C C . TYR A 1 194 ? -6.110 20.069 1.295 1.00 97.19 194 TYR A C 1
ATOM 1547 O O . TYR A 1 194 ? -5.015 19.884 0.759 1.00 97.19 194 TYR A O 1
ATOM 1555 N N . THR A 1 195 ? -6.289 19.901 2.603 1.00 96.06 195 THR A N 1
ATOM 1556 C CA . THR A 1 195 ? -5.325 19.120 3.386 1.00 96.06 195 THR A CA 1
ATOM 1557 C C . THR A 1 195 ? -5.410 17.641 2.991 1.00 96.06 195 THR A C 1
ATOM 1559 O O . THR A 1 195 ? -6.435 17.177 2.489 1.00 96.06 195 THR A O 1
ATOM 1562 N N . GLU A 1 196 ? -4.355 16.866 3.240 1.00 96.50 196 GLU A N 1
ATOM 1563 C CA . GLU A 1 196 ? -4.346 15.427 2.946 1.00 96.50 196 GLU A CA 1
ATOM 1564 C C . GLU A 1 196 ? -5.535 14.646 3.567 1.00 96.50 196 GLU A C 1
ATOM 1566 O O . GLU A 1 196 ? -6.213 13.932 2.823 1.00 96.50 196 GLU A O 1
ATOM 1571 N N . PRO A 1 197 ? -5.891 14.787 4.867 1.00 97.94 197 PRO A N 1
ATOM 1572 C CA . PRO A 1 197 ? -7.032 14.054 5.421 1.00 97.94 197 PRO A CA 1
ATOM 1573 C C . PRO A 1 197 ? -8.374 14.514 4.829 1.00 97.94 197 PRO A C 1
ATOM 1575 O O . PRO A 1 197 ? -9.279 13.696 4.664 1.00 97.94 197 PRO A O 1
ATOM 1578 N N . GLU A 1 198 ? -8.519 15.795 4.470 1.00 98.25 198 GLU A N 1
ATOM 1579 C CA . GLU A 1 198 ? -9.709 16.294 3.764 1.00 98.25 198 GLU A CA 1
ATOM 1580 C C . GLU A 1 198 ? -9.820 15.681 2.366 1.00 98.25 198 GLU A C 1
ATOM 1582 O O . GLU A 1 198 ? -10.899 15.226 1.979 1.00 98.25 198 GLU A O 1
ATOM 1587 N N . PHE A 1 199 ? -8.705 15.604 1.638 1.00 98.31 199 PHE A N 1
ATOM 1588 C CA . PHE A 1 199 ? -8.648 14.993 0.316 1.00 98.31 199 PHE A CA 1
ATOM 1589 C C . PHE A 1 199 ? -9.036 13.508 0.369 1.00 98.31 199 PHE A C 1
ATOM 1591 O O . PHE A 1 199 ? -9.915 13.069 -0.377 1.00 98.31 199 PHE A O 1
ATOM 1598 N N . ILE A 1 200 ? -8.445 12.743 1.296 1.00 98.44 200 ILE A N 1
ATOM 1599 C CA . ILE A 1 200 ? -8.761 11.319 1.497 1.00 98.44 200 ILE A CA 1
ATOM 1600 C C . ILE A 1 200 ? -10.246 11.137 1.837 1.00 98.44 200 ILE A C 1
ATOM 1602 O O . ILE A 1 200 ? -10.917 10.275 1.256 1.00 98.44 200 ILE A O 1
ATOM 1606 N N . ASN A 1 201 ? -10.785 11.962 2.739 1.00 98.69 201 ASN A N 1
ATOM 1607 C CA . ASN A 1 201 ? -12.197 11.914 3.113 1.00 98.69 201 ASN A CA 1
ATOM 1608 C C . ASN A 1 201 ? -13.123 12.162 1.915 1.00 98.69 201 ASN A C 1
ATOM 1610 O O . ASN A 1 201 ? -14.109 11.438 1.754 1.00 98.69 201 ASN A O 1
ATOM 1614 N N . GLU A 1 202 ? -12.817 13.146 1.066 1.00 98.75 202 GLU A N 1
ATOM 1615 C CA . GLU A 1 202 ? -13.626 13.443 -0.119 1.00 98.75 202 GLU A CA 1
ATOM 1616 C C . GLU A 1 202 ? -13.548 12.329 -1.175 1.00 98.75 202 GLU A C 1
ATOM 1618 O O . GLU A 1 202 ? -14.583 11.976 -1.750 1.00 98.75 202 GLU A O 1
ATOM 1623 N N . VAL A 1 203 ? -12.382 11.697 -1.377 1.00 98.69 203 VAL A N 1
ATOM 1624 C CA . VAL A 1 203 ? -12.271 10.509 -2.249 1.00 98.69 203 VAL A CA 1
ATOM 1625 C C . VAL A 1 203 ? -13.147 9.369 -1.723 1.00 98.69 203 VAL A C 1
ATOM 1627 O O . VAL A 1 203 ? -13.943 8.803 -2.481 1.00 98.69 203 VAL A O 1
ATOM 1630 N N . CYS A 1 204 ? -13.054 9.047 -0.429 1.00 98.75 204 CYS A N 1
ATOM 1631 C CA . CYS A 1 204 ? -13.848 7.975 0.182 1.00 98.75 204 CYS A CA 1
ATOM 1632 C C . CYS A 1 204 ? -15.350 8.265 0.084 1.00 98.75 204 CYS A C 1
ATOM 1634 O O . CYS A 1 204 ? -16.139 7.388 -0.259 1.00 98.75 204 CYS A O 1
ATOM 1636 N N . LYS A 1 205 ? -15.755 9.513 0.329 1.00 98.69 205 LYS A N 1
ATOM 1637 C CA . LYS A 1 205 ? -17.153 9.953 0.250 1.00 98.69 205 LYS A CA 1
ATOM 1638 C C . LYS A 1 205 ? -17.731 9.838 -1.162 1.00 98.69 205 LYS A C 1
ATOM 1640 O O . LYS A 1 205 ? -18.892 9.463 -1.299 1.00 98.69 205 LYS A O 1
ATOM 1645 N N . LYS A 1 206 ? -16.950 10.159 -2.200 1.00 98.62 206 LYS A N 1
ATOM 1646 C CA . LYS A 1 206 ? -17.394 10.092 -3.605 1.00 98.62 206 LYS A CA 1
ATOM 1647 C C . LYS A 1 206 ? -17.441 8.662 -4.144 1.00 98.62 206 LYS A C 1
ATOM 1649 O O . LYS A 1 206 ? -18.359 8.329 -4.882 1.00 98.62 206 LYS A O 1
ATOM 1654 N N . THR A 1 207 ? -16.473 7.827 -3.773 1.00 98.75 207 THR A N 1
ATOM 1655 C CA . THR A 1 207 ? -16.243 6.522 -4.425 1.00 98.75 207 THR A CA 1
ATOM 1656 C C . THR A 1 207 ? -16.630 5.319 -3.571 1.00 98.75 207 THR A C 1
ATOM 1658 O O . THR A 1 207 ? -16.715 4.192 -4.067 1.00 98.75 207 THR A O 1
ATOM 1661 N N . GLY A 1 208 ? -16.803 5.536 -2.268 1.00 98.62 208 GLY A N 1
ATOM 1662 C CA . GLY A 1 208 ? -16.973 4.481 -1.285 1.00 98.62 208 GLY A CA 1
ATOM 1663 C C . GLY A 1 208 ? -15.732 3.614 -1.077 1.00 98.62 208 GLY A C 1
ATOM 1664 O O . GLY A 1 208 ? -15.894 2.542 -0.507 1.00 98.62 208 GLY A O 1
ATOM 1665 N N . CYS A 1 209 ? -14.527 3.988 -1.527 1.00 98.69 209 CYS A N 1
ATOM 1666 C CA . CYS A 1 209 ? -13.326 3.208 -1.208 1.00 98.69 209 CYS A CA 1
ATOM 1667 C C . CYS A 1 209 ? -12.993 3.260 0.293 1.00 98.69 209 CYS A C 1
ATOM 1669 O O . CYS A 1 209 ? -13.404 4.172 1.012 1.00 98.69 209 CYS A O 1
ATOM 1671 N N . GLY A 1 210 ? -12.252 2.260 0.768 1.00 98.69 210 GLY A N 1
ATOM 1672 C CA . GLY A 1 210 ? -11.677 2.265 2.110 1.00 98.69 210 GLY A CA 1
ATOM 1673 C C . GLY A 1 210 ? -10.311 2.950 2.160 1.00 98.69 210 GLY A C 1
ATOM 1674 O O . GLY A 1 210 ? -9.741 3.317 1.132 1.00 98.69 210 GLY A O 1
ATOM 1675 N N . VAL A 1 211 ? -9.764 3.052 3.368 1.00 98.69 211 VAL A N 1
ATOM 1676 C CA . VAL A 1 211 ? -8.404 3.538 3.629 1.00 98.69 211 VAL A CA 1
ATOM 1677 C C . VAL A 1 211 ? -7.600 2.427 4.297 1.00 98.69 211 VAL A C 1
ATOM 1679 O O . VAL A 1 211 ? -8.066 1.821 5.267 1.00 98.69 211 VAL A O 1
ATOM 1682 N N . LEU A 1 212 ? -6.411 2.154 3.769 1.00 98.62 212 LEU A N 1
ATOM 1683 C CA . LEU A 1 212 ? -5.346 1.502 4.526 1.00 98.62 212 LEU A CA 1
ATOM 1684 C C . LEU A 1 212 ? -4.542 2.647 5.134 1.00 98.62 212 LEU A C 1
ATOM 1686 O O . LEU A 1 212 ? -4.045 3.493 4.406 1.00 98.62 212 LEU A O 1
ATOM 1690 N N . PHE A 1 213 ? -4.551 2.771 6.454 1.00 98.56 213 PHE A N 1
ATOM 1691 C CA . PHE A 1 213 ? -4.004 3.944 7.116 1.00 98.56 213 PHE A CA 1
ATOM 1692 C C . PHE A 1 213 ? -2.653 3.610 7.737 1.00 98.56 213 PHE A C 1
ATOM 1694 O O . PHE A 1 213 ? -2.582 2.923 8.757 1.00 98.56 213 PHE A O 1
ATOM 1701 N N . ASP A 1 214 ? -1.588 4.077 7.099 1.00 98.38 214 ASP A N 1
ATOM 1702 C CA . ASP A 1 214 ? -0.230 3.892 7.586 1.00 98.38 214 ASP A CA 1
ATOM 1703 C C . ASP A 1 214 ? 0.138 5.031 8.546 1.00 98.38 214 ASP A C 1
ATOM 1705 O O . ASP A 1 214 ? 0.208 6.207 8.169 1.00 98.38 214 ASP A O 1
ATOM 1709 N N . LEU A 1 215 ? 0.356 4.677 9.814 1.00 98.25 215 LEU A N 1
ATOM 1710 C CA . LEU A 1 215 ? 0.696 5.635 10.866 1.00 98.25 215 LEU A CA 1
ATOM 1711 C C . LEU A 1 215 ? 2.172 6.041 10.856 1.00 98.25 215 LEU A C 1
ATOM 1713 O O . LEU A 1 215 ? 2.496 7.133 11.336 1.00 98.25 215 LEU A O 1
ATOM 1717 N N . ASN A 1 216 ? 3.052 5.199 10.315 1.00 97.38 216 ASN A N 1
ATOM 1718 C CA . ASN A 1 216 ? 4.444 5.553 10.084 1.00 97.38 216 ASN A CA 1
ATOM 1719 C C . ASN A 1 216 ? 4.538 6.655 9.018 1.00 97.38 216 ASN A C 1
ATOM 1721 O O . ASN A 1 216 ? 5.167 7.677 9.279 1.00 97.38 216 ASN A O 1
ATOM 1725 N N . ASN A 1 217 ? 3.801 6.550 7.912 1.00 97.06 217 ASN A N 1
ATOM 1726 C CA . ASN A 1 217 ? 3.753 7.570 6.863 1.00 97.06 217 ASN A CA 1
ATOM 1727 C C . ASN A 1 217 ? 3.285 8.927 7.386 1.00 97.06 217 ASN A C 1
ATOM 1729 O O . ASN A 1 217 ? 3.868 9.965 7.067 1.00 97.06 217 ASN A O 1
ATOM 1733 N N . ILE A 1 218 ? 2.288 8.939 8.274 1.00 96.94 218 ILE A N 1
ATOM 1734 C CA . ILE A 1 218 ? 1.868 10.177 8.944 1.00 96.94 218 ILE A CA 1
ATOM 1735 C C . ILE A 1 218 ? 2.975 10.733 9.838 1.00 96.94 218 ILE A C 1
ATOM 1737 O O . ILE A 1 218 ? 3.203 11.944 9.839 1.00 96.94 218 ILE A O 1
ATOM 1741 N N . TYR A 1 219 ? 3.678 9.881 10.586 1.00 97.00 219 TYR A N 1
ATOM 1742 C CA . TYR A 1 219 ? 4.807 10.313 11.403 1.00 97.00 219 TYR A CA 1
ATOM 1743 C C . TYR A 1 219 ? 5.941 10.898 10.544 1.00 97.00 219 TYR A C 1
ATOM 1745 O O . TYR A 1 219 ? 6.356 12.032 10.798 1.00 97.00 219 TYR A O 1
ATOM 1753 N N . VAL A 1 220 ? 6.379 10.194 9.498 1.00 96.38 220 VAL A N 1
ATOM 1754 C CA . VAL A 1 220 ? 7.401 10.650 8.540 1.00 96.38 220 VAL A CA 1
ATOM 1755 C C . VAL A 1 220 ? 7.020 12.011 7.951 1.00 96.38 220 VAL A C 1
ATOM 1757 O O . VAL A 1 220 ? 7.786 12.976 8.050 1.00 96.38 220 VAL A O 1
ATOM 1760 N N . ASN A 1 221 ? 5.801 12.123 7.417 1.00 95.88 221 ASN A N 1
ATOM 1761 C CA . ASN A 1 221 ? 5.292 13.363 6.837 1.00 95.88 221 ASN A CA 1
ATOM 1762 C C . ASN A 1 221 ? 5.207 14.487 7.880 1.00 95.88 221 ASN A C 1
ATOM 1764 O O . ASN A 1 221 ? 5.530 15.631 7.565 1.00 95.88 221 ASN A O 1
ATOM 1768 N N . SER A 1 222 ? 4.832 14.185 9.128 1.00 96.00 222 SER A N 1
ATOM 1769 C CA . SER A 1 222 ? 4.717 15.193 10.191 1.00 96.00 222 SER A CA 1
ATOM 1770 C C . SER A 1 222 ? 6.047 15.855 10.534 1.00 96.00 222 SER A C 1
ATOM 1772 O O . SER A 1 222 ? 6.088 17.066 10.761 1.00 96.00 222 SER A O 1
ATOM 1774 N N . ILE A 1 223 ? 7.141 15.085 10.508 1.00 95.38 223 ILE A N 1
ATOM 1775 C CA . ILE A 1 223 ? 8.487 15.605 10.749 1.00 95.38 223 ILE A CA 1
ATOM 1776 C C . ILE A 1 223 ? 8.960 16.423 9.548 1.00 95.38 223 ILE A C 1
ATOM 1778 O O . ILE A 1 223 ? 9.400 17.562 9.717 1.00 95.38 223 ILE A O 1
ATOM 1782 N N . ASN A 1 224 ? 8.821 15.879 8.339 1.00 93.69 224 ASN A N 1
ATOM 1783 C CA . ASN A 1 224 ? 9.337 16.523 7.131 1.00 93.69 224 ASN A CA 1
ATOM 1784 C C . ASN A 1 224 ? 8.553 17.793 6.750 1.00 93.69 224 ASN A C 1
ATOM 1786 O O . ASN A 1 224 ? 9.151 18.770 6.298 1.00 93.69 224 ASN A O 1
ATOM 1790 N N . HIS A 1 225 ? 7.236 17.817 6.986 1.00 93.31 225 HIS A N 1
ATOM 1791 C CA . HIS A 1 225 ? 6.347 18.933 6.624 1.00 93.31 225 HIS A CA 1
ATOM 1792 C C . HIS A 1 225 ? 5.887 19.776 7.818 1.00 93.31 225 HIS A C 1
ATOM 1794 O O . HIS A 1 225 ? 5.134 20.730 7.634 1.00 93.31 225 HIS A O 1
ATOM 1800 N N . GLN A 1 226 ? 6.362 19.463 9.028 1.00 94.19 226 GLN A N 1
ATOM 1801 C CA . GLN A 1 226 ? 6.152 20.240 10.257 1.00 94.19 226 GLN A CA 1
ATOM 1802 C C . GLN A 1 226 ? 4.672 20.444 10.627 1.00 94.19 226 GLN A C 1
ATOM 1804 O O . GLN A 1 226 ? 4.225 21.568 10.867 1.00 94.19 226 GLN A O 1
ATOM 1809 N N . PHE A 1 227 ? 3.908 19.352 10.716 1.00 95.50 227 PHE A N 1
ATOM 1810 C CA . PHE A 1 227 ? 2.520 19.377 11.196 1.00 95.50 227 PHE A CA 1
ATOM 1811 C C . PHE A 1 227 ? 2.302 18.460 12.405 1.00 95.50 227 PHE A C 1
ATOM 1813 O O . PHE A 1 227 ? 3.142 17.631 12.736 1.00 95.50 227 PHE A O 1
ATOM 1820 N N . ASP A 1 228 ? 1.158 18.608 13.081 1.00 97.56 228 ASP A N 1
ATOM 1821 C CA . ASP A 1 228 ? 0.770 17.731 14.192 1.00 97.56 228 ASP A CA 1
ATOM 1822 C C . ASP A 1 228 ? 0.067 16.453 13.682 1.00 97.56 228 ASP A C 1
ATOM 1824 O O . ASP A 1 228 ? -1.059 16.543 13.171 1.00 97.56 228 ASP A O 1
ATOM 1828 N N . PRO A 1 229 ? 0.660 15.255 13.848 1.00 97.94 229 PRO A N 1
ATOM 1829 C CA . PRO A 1 229 ? 0.072 14.010 13.353 1.00 97.94 229 PRO A CA 1
ATOM 1830 C C . PRO A 1 229 ? -1.232 13.635 14.078 1.00 97.94 229 PRO A C 1
ATOM 1832 O O . PRO A 1 229 ? -2.115 13.009 13.490 1.00 97.94 229 PRO A O 1
ATOM 1835 N N . PHE A 1 230 ? -1.436 14.072 15.326 1.00 98.31 230 PHE A N 1
ATOM 1836 C CA . PHE A 1 230 ? -2.693 13.819 16.040 1.00 98.31 230 PHE A CA 1
ATOM 1837 C C . PHE A 1 230 ? -3.859 14.619 15.449 1.00 98.31 230 PHE A C 1
ATOM 1839 O O . PHE A 1 230 ? -4.998 14.143 15.433 1.00 98.31 230 PHE A O 1
ATOM 1846 N N . SER A 1 231 ? -3.592 15.827 14.950 1.00 98.06 231 SER A N 1
ATOM 1847 C CA . SER A 1 231 ? -4.579 16.644 14.238 1.00 98.06 231 SER A CA 1
ATOM 1848 C C . SER A 1 231 ? -4.990 16.014 12.908 1.00 98.06 231 SER A C 1
ATOM 1850 O O . SER A 1 231 ? -6.182 16.013 12.598 1.00 98.06 231 SER A O 1
ATOM 1852 N N . PHE A 1 232 ? -4.062 15.369 12.191 1.00 98.06 232 PHE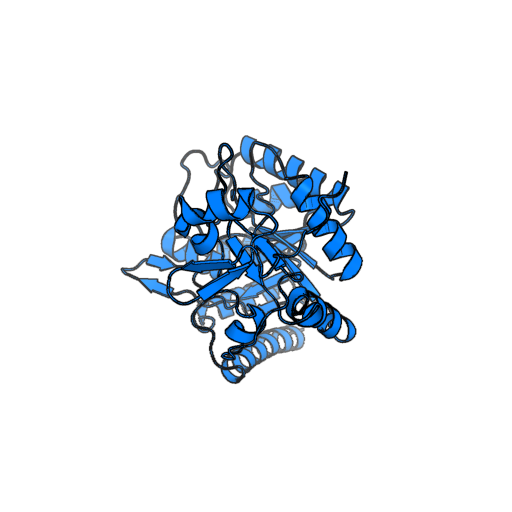 A N 1
ATOM 1853 C CA . PHE A 1 232 ? -4.391 14.563 11.010 1.00 98.06 232 PHE A CA 1
ATOM 1854 C C . PHE A 1 232 ? -5.404 13.462 11.355 1.00 98.06 232 PHE A C 1
ATOM 1856 O O . PHE A 1 232 ? -6.474 13.377 10.753 1.00 98.06 232 PHE A O 1
ATOM 1863 N N . ILE A 1 233 ? -5.113 12.659 12.387 1.00 98.06 233 ILE A N 1
ATOM 1864 C CA . ILE A 1 233 ? -5.982 11.552 12.826 1.00 98.06 233 ILE A CA 1
ATOM 1865 C C . ILE A 1 233 ? -7.347 12.058 13.325 1.00 98.06 233 ILE A C 1
ATOM 1867 O O . ILE A 1 233 ? -8.335 11.327 13.308 1.00 98.06 233 ILE A O 1
ATOM 1871 N N . LYS A 1 234 ? -7.439 13.297 13.825 1.00 98.06 234 LYS A N 1
ATOM 1872 C CA . LYS A 1 234 ? -8.728 13.917 14.187 1.00 98.06 234 LYS A CA 1
ATOM 1873 C C . LYS A 1 234 ? -9.557 14.296 12.961 1.00 98.06 234 LYS A C 1
ATOM 1875 O O . LYS A 1 234 ? -10.776 14.192 13.037 1.00 98.06 234 LYS A O 1
ATOM 1880 N N . ALA A 1 235 ? -8.913 14.746 11.886 1.00 98.06 235 ALA A N 1
ATOM 1881 C CA . ALA A 1 235 ? -9.583 15.172 10.662 1.00 98.06 235 ALA A CA 1
ATOM 1882 C C . ALA A 1 235 ? -10.001 13.992 9.766 1.00 98.06 235 ALA A C 1
ATOM 1884 O O . ALA A 1 235 ? -11.023 14.074 9.087 1.00 98.06 235 ALA A O 1
ATOM 1885 N N . LEU A 1 236 ? -9.244 12.890 9.764 1.00 98.19 236 LEU A N 1
ATOM 1886 C CA . LEU A 1 236 ? -9.572 11.692 8.989 1.00 98.19 236 LEU A CA 1
ATOM 1887 C C . LEU A 1 236 ? -10.837 10.998 9.528 1.00 98.19 236 LEU A C 1
ATOM 1889 O O . LEU A 1 236 ? -10.974 10.762 10.730 1.00 98.19 236 LEU A O 1
ATOM 1893 N N . ASN A 1 237 ? -11.746 10.608 8.633 1.00 98.12 237 ASN A N 1
ATOM 1894 C CA . ASN A 1 237 ? -12.907 9.807 8.999 1.00 98.12 237 ASN A CA 1
ATOM 1895 C C . ASN A 1 237 ? -12.501 8.343 9.242 1.00 98.12 237 ASN A C 1
ATOM 1897 O O . ASN A 1 237 ? -12.324 7.564 8.301 1.00 98.12 237 ASN A O 1
ATOM 1901 N N . ALA A 1 238 ? -12.414 7.961 10.518 1.00 97.88 238 ALA A N 1
ATOM 1902 C CA . ALA A 1 238 ? -12.015 6.623 10.942 1.00 97.88 238 ALA A CA 1
ATOM 1903 C C . ALA A 1 238 ? -12.926 5.505 10.394 1.00 97.88 238 ALA A C 1
ATOM 1905 O O . ALA A 1 238 ? -12.453 4.390 10.174 1.00 97.88 238 ALA A O 1
ATOM 1906 N N . ASP A 1 239 ? -14.202 5.771 10.085 1.00 97.69 239 ASP A N 1
ATOM 1907 C CA . ASP A 1 239 ? -15.119 4.742 9.567 1.00 97.69 239 ASP A CA 1
ATOM 1908 C C . ASP A 1 239 ? -14.675 4.156 8.219 1.00 97.69 239 ASP A C 1
ATOM 1910 O O . ASP A 1 239 ? -14.914 2.969 7.925 1.00 97.69 239 ASP A O 1
ATOM 1914 N N . ASN A 1 240 ? -13.956 4.962 7.436 1.00 98.19 240 ASN A N 1
ATOM 1915 C CA . ASN A 1 240 ? -13.407 4.565 6.146 1.00 98.19 240 ASN A CA 1
ATOM 1916 C C . ASN A 1 240 ? -12.143 3.710 6.279 1.00 98.19 240 ASN A C 1
ATOM 1918 O O . ASN A 1 240 ? -11.828 2.969 5.349 1.00 98.19 240 ASN A O 1
ATOM 1922 N N . VAL A 1 241 ? -11.458 3.739 7.424 1.00 98.50 241 VAL A N 1
ATOM 1923 C CA . VAL A 1 241 ? -10.248 2.941 7.654 1.00 98.50 241 VAL A CA 1
ATOM 1924 C C . VAL A 1 241 ? -10.615 1.464 7.806 1.00 98.50 241 VAL A C 1
ATOM 1926 O O . VAL A 1 241 ? -11.496 1.100 8.595 1.00 98.50 241 VAL A O 1
ATOM 1929 N N . LYS A 1 242 ? -9.961 0.622 6.999 1.00 98.19 242 LYS A N 1
ATOM 1930 C CA . LYS A 1 242 ? -10.171 -0.835 6.924 1.00 98.19 242 LYS A CA 1
ATOM 1931 C C . LYS A 1 242 ? -8.945 -1.644 7.332 1.00 98.19 242 LYS A C 1
ATOM 1933 O O . LYS A 1 242 ? -9.087 -2.837 7.569 1.00 98.19 242 LYS A O 1
ATOM 1938 N N . GLN A 1 243 ? -7.778 -1.013 7.396 1.00 98.25 243 GLN A N 1
ATOM 1939 C CA . GLN A 1 243 ? -6.517 -1.630 7.788 1.00 98.25 243 GLN A CA 1
ATOM 1940 C C . GLN A 1 243 ? -5.567 -0.550 8.305 1.00 98.25 243 GLN A C 1
ATOM 1942 O O . GLN A 1 243 ? -5.660 0.594 7.861 1.00 98.25 243 GLN A O 1
ATOM 1947 N N . LEU A 1 244 ? -4.678 -0.914 9.222 1.00 98.38 244 LEU A N 1
ATOM 1948 C CA . LEU A 1 244 ? -3.614 -0.061 9.741 1.00 98.38 244 LEU A CA 1
ATOM 1949 C C . LEU A 1 244 ? -2.256 -0.688 9.453 1.00 98.38 244 LEU A C 1
ATOM 1951 O O . LEU A 1 244 ? -2.100 -1.901 9.621 1.00 98.38 244 LEU A O 1
ATOM 1955 N N . HIS A 1 245 ? -1.288 0.140 9.086 1.00 98.19 245 HIS A N 1
ATOM 1956 C CA . HIS A 1 245 ? 0.120 -0.242 9.039 1.00 98.19 245 HIS A CA 1
ATOM 1957 C C . HIS A 1 245 ? 0.901 0.493 10.130 1.00 98.19 245 HIS A C 1
ATOM 1959 O O . HIS A 1 245 ? 0.649 1.667 10.431 1.00 98.19 245 HIS A O 1
ATOM 1965 N N . LEU A 1 246 ? 1.810 -0.248 10.763 1.00 98.00 246 LEU A N 1
ATOM 1966 C CA . LEU A 1 246 ? 2.778 0.242 11.733 1.00 98.00 246 LEU A CA 1
ATOM 1967 C C . LEU A 1 246 ? 4.162 -0.199 11.273 1.00 98.00 246 LEU A C 1
ATOM 1969 O O . LEU A 1 246 ? 4.406 -1.393 11.106 1.00 98.00 246 LEU A O 1
ATOM 1973 N N . ALA A 1 247 ? 5.075 0.749 11.141 1.00 96.81 247 ALA A N 1
ATOM 1974 C CA . ALA A 1 247 ? 6.441 0.481 10.727 1.00 96.81 247 ALA A CA 1
ATOM 1975 C C . ALA A 1 247 ? 7.422 1.423 11.432 1.00 96.81 247 ALA A C 1
ATOM 1977 O O . ALA A 1 247 ? 7.021 2.337 12.164 1.00 96.81 247 ALA A O 1
ATOM 1978 N N . GLY A 1 248 ? 8.715 1.171 11.232 1.00 94.38 248 GLY A N 1
ATOM 1979 C CA . GLY A 1 248 ? 9.789 2.034 11.705 1.00 94.38 248 GLY A CA 1
ATOM 1980 C C . GLY A 1 248 ? 10.568 2.685 10.562 1.00 94.38 248 GLY A C 1
ATOM 1981 O O . GLY A 1 248 ? 11.044 1.971 9.674 1.00 94.38 248 GLY A O 1
ATOM 1982 N N . PRO A 1 249 ? 10.762 4.017 10.583 1.00 94.00 249 PRO A N 1
ATOM 1983 C CA . PRO A 1 249 ? 11.490 4.722 9.540 1.00 94.00 249 PRO A CA 1
ATOM 1984 C C . PRO A 1 249 ? 13.006 4.646 9.767 1.00 94.00 249 PRO A C 1
ATOM 1986 O O . PRO A 1 249 ? 13.491 4.140 10.787 1.00 94.00 249 PRO A O 1
ATOM 1989 N N . SER A 1 250 ? 13.765 5.220 8.840 1.00 91.88 250 SER A N 1
ATOM 1990 C CA . SER A 1 250 ? 15.166 5.597 9.048 1.00 91.88 250 SER A CA 1
ATOM 1991 C C . SER A 1 250 ? 15.305 7.117 9.151 1.00 91.88 250 SER A C 1
ATOM 1993 O O . SER A 1 250 ? 14.375 7.876 8.869 1.00 91.88 250 SER A O 1
ATOM 1995 N N . GLN A 1 251 ? 16.468 7.578 9.610 1.00 89.75 251 GLN A N 1
ATOM 1996 C CA . GLN A 1 251 ? 16.758 8.998 9.758 1.00 89.75 251 GLN A CA 1
ATOM 1997 C C . GLN A 1 251 ? 18.159 9.308 9.233 1.00 89.75 251 GLN A C 1
ATOM 1999 O O . GLN A 1 251 ? 19.127 8.662 9.634 1.00 89.75 251 GLN A O 1
ATOM 2004 N N . GLU A 1 252 ? 18.263 10.328 8.385 1.00 87.12 252 GLU A N 1
ATOM 2005 C CA . GLU A 1 252 ? 19.526 10.811 7.821 1.00 87.12 252 GLU A CA 1
ATOM 2006 C C . GLU A 1 252 ? 19.478 12.340 7.695 1.00 87.12 252 GLU A C 1
ATOM 2008 O O . GLU A 1 252 ? 18.489 12.905 7.234 1.00 87.12 252 GLU A O 1
ATOM 2013 N N . ASP A 1 253 ? 20.523 13.023 8.175 1.00 82.44 253 ASP A N 1
ATOM 2014 C CA . ASP A 1 253 ? 20.691 14.485 8.094 1.00 82.44 253 ASP A CA 1
ATOM 2015 C C . ASP A 1 253 ? 19.465 15.322 8.519 1.00 82.44 253 ASP A C 1
ATOM 2017 O O . ASP A 1 253 ? 19.172 16.387 7.976 1.00 82.44 253 ASP A O 1
ATOM 2021 N N . GLY A 1 254 ? 18.739 14.846 9.535 1.00 77.94 254 GLY A N 1
ATOM 2022 C CA . GLY A 1 254 ? 17.549 15.514 10.073 1.00 77.94 254 GLY A CA 1
ATOM 2023 C C . GLY A 1 254 ? 16.262 15.268 9.279 1.00 77.94 254 GLY A C 1
ATOM 2024 O O . GLY A 1 254 ? 15.201 15.683 9.741 1.00 77.94 254 GLY A O 1
ATOM 2025 N N . CYS A 1 255 ? 16.334 14.558 8.152 1.00 85.50 255 CYS A N 1
ATOM 2026 C CA . CYS A 1 255 ? 15.179 14.063 7.408 1.00 85.50 255 CYS A CA 1
ATOM 2027 C C . CYS A 1 255 ? 14.811 12.653 7.879 1.00 85.50 255 CYS A C 1
ATOM 2029 O O . CYS A 1 255 ? 15.678 11.856 8.250 1.00 85.50 255 CYS A O 1
ATOM 2031 N N . VAL A 1 256 ? 13.515 12.348 7.869 1.00 91.56 256 VAL A N 1
ATOM 2032 C CA . VAL A 1 256 ? 13.002 11.009 8.186 1.00 91.56 256 VAL A CA 1
ATOM 2033 C C . VAL A 1 256 ? 12.556 10.351 6.888 1.00 91.56 256 VAL A C 1
ATOM 2035 O O . VAL A 1 256 ? 11.842 10.974 6.099 1.00 91.56 256 VAL A O 1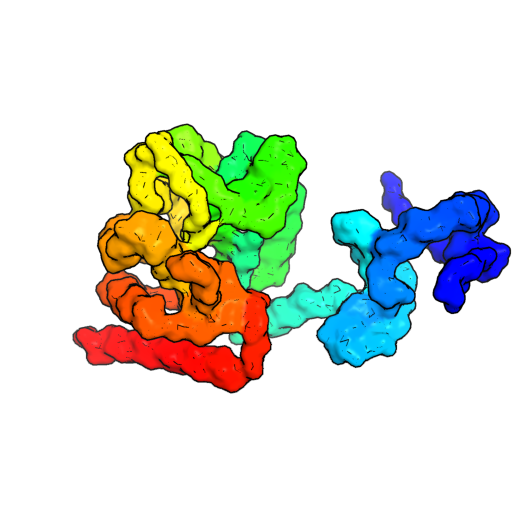
ATOM 2038 N N . PHE A 1 257 ? 12.977 9.110 6.667 1.00 90.50 257 PHE A N 1
ATOM 2039 C CA . PHE A 1 257 ? 12.706 8.366 5.443 1.00 90.50 257 PHE A CA 1
ATOM 2040 C C . PHE A 1 257 ? 11.891 7.113 5.712 1.00 90.50 257 PHE A C 1
ATOM 2042 O O . PHE A 1 257 ? 12.084 6.419 6.713 1.00 90.50 257 PHE A O 1
ATOM 2049 N N . ASP A 1 258 ? 10.993 6.831 4.782 1.00 90.94 258 ASP A N 1
ATOM 2050 C CA . ASP A 1 258 ? 10.042 5.741 4.868 1.00 90.94 258 ASP A CA 1
ATOM 2051 C C . ASP A 1 258 ? 10.647 4.426 4.374 1.00 90.94 258 ASP A C 1
ATOM 2053 O O . ASP A 1 258 ? 10.405 3.977 3.261 1.00 90.94 258 ASP A O 1
ATOM 2057 N N . THR A 1 259 ? 11.560 3.869 5.168 1.00 86.94 259 THR A N 1
ATOM 2058 C CA . THR A 1 259 ? 12.319 2.668 4.787 1.00 86.94 259 THR A CA 1
ATOM 2059 C C . THR A 1 259 ? 11.759 1.380 5.371 1.00 86.94 259 THR A C 1
ATOM 2061 O O . THR A 1 259 ? 12.268 0.309 5.047 1.00 86.94 259 THR A O 1
ATOM 2064 N N . HIS A 1 260 ? 10.785 1.474 6.285 1.00 89.88 260 HIS A N 1
ATOM 2065 C CA . HIS A 1 260 ? 10.212 0.329 7.001 1.00 89.88 260 HIS A CA 1
ATOM 2066 C C . HIS A 1 260 ? 11.289 -0.654 7.471 1.00 89.88 260 HIS A C 1
ATOM 2068 O O . HIS A 1 260 ? 11.259 -1.844 7.170 1.00 89.88 260 HIS A O 1
ATOM 2074 N N . SER A 1 261 ? 12.327 -0.126 8.119 1.00 90.56 261 SER A N 1
ATOM 2075 C CA . SER A 1 261 ? 13.589 -0.843 8.314 1.00 90.56 261 SER A CA 1
ATOM 2076 C C . SER A 1 261 ? 14.011 -0.956 9.772 1.00 90.56 261 SER A C 1
ATOM 2078 O O . SER A 1 261 ? 15.112 -1.426 10.069 1.00 90.56 261 SER A O 1
ATOM 2080 N N . THR A 1 262 ? 13.186 -0.449 10.684 1.00 92.94 262 THR A N 1
ATOM 2081 C CA . THR A 1 262 ? 13.453 -0.416 12.120 1.00 92.94 262 THR A CA 1
ATOM 2082 C C . THR A 1 262 ? 12.211 -0.833 12.907 1.00 92.94 262 THR A C 1
ATOM 2084 O O . THR A 1 262 ? 11.125 -0.985 12.354 1.00 92.94 262 THR A O 1
ATOM 2087 N N . VAL A 1 263 ? 12.374 -1.047 14.216 1.00 95.81 263 VAL A N 1
ATOM 2088 C CA . VAL A 1 263 ? 11.242 -1.289 15.124 1.00 95.81 263 VAL A CA 1
ATOM 2089 C C . VAL A 1 263 ? 10.291 -0.092 15.145 1.00 95.81 263 VAL A C 1
ATOM 2091 O O . VAL A 1 263 ? 10.724 1.047 14.955 1.00 95.81 263 VAL A O 1
ATOM 2094 N N . VAL A 1 264 ? 9.012 -0.332 15.441 1.00 97.25 264 VAL A N 1
ATOM 2095 C CA . VAL A 1 264 ? 7.997 0.726 15.452 1.00 97.25 264 VAL A CA 1
ATOM 2096 C C . VAL A 1 264 ? 8.313 1.730 16.578 1.00 97.25 264 VAL A C 1
ATOM 2098 O O . VAL A 1 264 ? 8.386 1.332 17.748 1.00 97.25 264 VAL A O 1
ATOM 2101 N N . PRO A 1 265 ? 8.504 3.030 16.275 1.00 96.38 265 PRO A N 1
ATOM 2102 C CA . PRO A 1 265 ? 8.838 4.039 17.275 1.00 96.38 265 PRO A CA 1
ATOM 2103 C C . PRO A 1 265 ? 7.707 4.285 18.278 1.00 96.38 265 PRO A C 1
ATOM 2105 O O . PRO A 1 265 ? 6.527 4.232 17.932 1.00 96.38 265 PRO A O 1
ATOM 2108 N N . ASP A 1 266 ? 8.054 4.697 19.501 1.00 96.69 266 ASP A N 1
ATOM 2109 C CA . ASP A 1 266 ? 7.084 5.027 20.563 1.00 96.69 266 ASP A CA 1
ATOM 2110 C C . ASP A 1 266 ? 6.015 6.038 20.127 1.00 96.69 266 ASP A C 1
ATOM 2112 O O . ASP A 1 266 ? 4.870 5.979 20.572 1.00 96.69 266 ASP A O 1
ATOM 2116 N N . ILE A 1 267 ? 6.375 6.996 19.271 1.00 96.69 267 ILE A N 1
ATOM 2117 C CA . ILE A 1 267 ? 5.419 7.974 18.745 1.00 96.69 267 ILE A CA 1
ATOM 2118 C C . ILE A 1 267 ? 4.380 7.322 17.828 1.00 96.69 267 ILE A C 1
ATOM 2120 O O . ILE A 1 267 ? 3.204 7.655 17.941 1.00 96.69 267 ILE A O 1
ATOM 2124 N N . VAL A 1 268 ? 4.769 6.355 16.996 1.00 97.88 268 VAL A N 1
ATOM 2125 C CA . VAL A 1 268 ? 3.839 5.614 16.132 1.00 97.88 268 VAL A CA 1
ATOM 2126 C C . VAL A 1 268 ? 2.900 4.755 16.986 1.00 97.88 268 VAL A C 1
ATOM 2128 O O . VAL A 1 268 ? 1.694 4.755 16.751 1.00 97.88 268 VAL A O 1
ATOM 2131 N N . TRP A 1 269 ? 3.398 4.141 18.067 1.00 97.88 269 TRP A N 1
ATOM 2132 C CA . TRP A 1 269 ? 2.543 3.454 19.047 1.00 97.88 269 TRP A CA 1
ATOM 2133 C C . TRP A 1 269 ? 1.529 4.387 19.727 1.00 97.88 269 TRP A C 1
ATOM 2135 O O . TRP A 1 269 ? 0.366 4.021 19.882 1.00 97.88 269 TRP A O 1
ATOM 2145 N N . LYS A 1 270 ? 1.927 5.617 20.077 1.00 97.94 270 LYS A N 1
ATOM 2146 C CA . LYS A 1 270 ? 1.002 6.630 20.624 1.00 97.94 270 LYS A CA 1
ATOM 2147 C C . LYS A 1 270 ? -0.045 7.077 19.603 1.00 97.94 270 LYS A C 1
ATOM 2149 O O . LYS A 1 270 ? -1.191 7.323 19.976 1.00 97.94 270 LYS A O 1
ATOM 2154 N N . LEU A 1 271 ? 0.326 7.190 18.325 1.00 98.25 271 LEU A N 1
ATOM 2155 C CA . LEU A 1 271 ? -0.627 7.467 17.246 1.00 98.25 271 LEU A CA 1
ATOM 2156 C C . LEU A 1 271 ? -1.622 6.313 17.085 1.00 98.25 271 LEU A C 1
ATOM 2158 O O . LEU A 1 271 ? -2.815 6.565 16.919 1.00 98.25 271 LEU A O 1
ATOM 2162 N N . PHE A 1 272 ? -1.152 5.070 17.201 1.00 97.94 272 PHE A N 1
ATOM 2163 C CA . PHE A 1 272 ? -1.996 3.879 17.151 1.00 97.94 272 PHE A CA 1
ATOM 2164 C C . PHE A 1 272 ? -2.991 3.833 18.311 1.00 97.94 272 PHE A C 1
ATOM 2166 O O . PHE A 1 272 ? -4.192 3.700 18.085 1.00 97.94 272 PHE A O 1
ATOM 2173 N N . GLU A 1 273 ? -2.522 4.040 19.542 1.00 96.81 273 GLU A N 1
ATOM 2174 C CA . GLU A 1 273 ? -3.385 4.145 20.722 1.00 96.81 273 GLU A CA 1
ATOM 2175 C C . GLU A 1 273 ? -4.439 5.251 20.552 1.00 96.81 273 GLU A C 1
ATOM 2177 O O . GLU A 1 273 ? -5.625 5.040 20.811 1.00 96.81 273 GLU A O 1
ATOM 2182 N N . PHE A 1 274 ? -4.031 6.419 20.048 1.00 96.94 274 PHE A N 1
ATOM 2183 C CA . PHE A 1 274 ? -4.942 7.531 19.790 1.00 96.94 274 PHE A CA 1
ATOM 2184 C C . PHE A 1 274 ? -5.970 7.227 18.688 1.00 96.94 274 PHE A C 1
ATOM 2186 O O . PHE A 1 274 ? -7.123 7.660 18.783 1.00 96.94 274 PHE A O 1
ATOM 2193 N N . PHE A 1 275 ? -5.583 6.495 17.641 1.00 97.31 275 PHE A N 1
ATOM 2194 C CA . PHE A 1 275 ? -6.506 6.049 16.599 1.00 97.31 275 PHE A CA 1
ATOM 2195 C C . PHE A 1 275 ? -7.510 5.019 17.137 1.00 97.31 275 PHE A C 1
ATOM 2197 O O . PHE A 1 275 ? -8.704 5.143 16.861 1.00 97.31 275 PHE A O 1
ATOM 2204 N N . ASN A 1 276 ? -7.067 4.061 17.957 1.00 94.69 276 ASN A N 1
ATOM 2205 C CA . ASN A 1 276 ? -7.929 3.009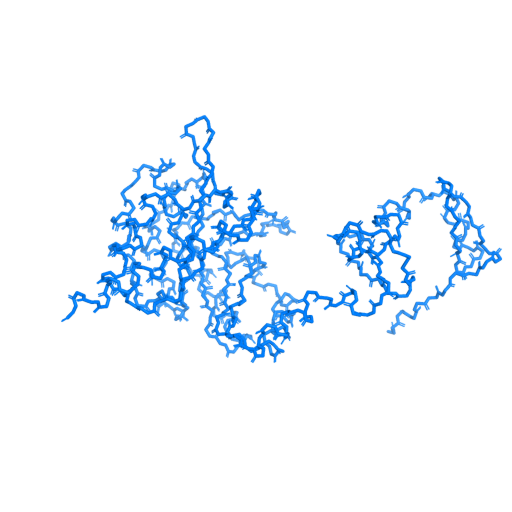 18.514 1.00 94.69 276 ASN A CA 1
ATOM 2206 C C . ASN A 1 276 ? -9.072 3.557 19.377 1.00 94.69 276 ASN A C 1
ATOM 2208 O O . ASN A 1 276 ? -10.144 2.958 19.436 1.00 94.69 276 ASN A O 1
ATOM 2212 N N . GLN A 1 277 ? -8.897 4.736 19.981 1.00 92.94 277 GLN A N 1
ATOM 2213 C CA . GLN A 1 277 ? -9.979 5.441 20.680 1.00 92.94 277 GLN A CA 1
ATOM 2214 C C . GLN A 1 277 ? -11.121 5.873 19.743 1.00 92.94 277 GLN A C 1
ATOM 2216 O O . GLN A 1 277 ? -12.242 6.082 20.201 1.00 92.94 277 GLN A O 1
ATOM 2221 N N . LYS A 1 278 ? -10.851 6.039 18.440 1.00 94.12 278 LYS A N 1
ATOM 2222 C CA . LYS A 1 278 ? -11.860 6.380 17.426 1.00 94.12 278 LYS A CA 1
ATOM 2223 C C . LYS A 1 278 ? -12.509 5.153 16.807 1.00 94.12 278 LYS A C 1
ATOM 2225 O O . LYS A 1 278 ? -13.706 5.184 16.532 1.00 94.12 278 LYS A O 1
ATOM 2230 N N . LYS A 1 279 ? -11.719 4.117 16.522 1.00 94.69 279 LYS A N 1
ATOM 2231 C CA . LYS A 1 279 ? -12.198 2.899 15.873 1.00 94.69 279 LYS A CA 1
ATOM 2232 C C . LYS A 1 279 ? -11.378 1.692 16.303 1.00 94.69 279 LYS A C 1
ATOM 2234 O O . LYS A 1 279 ? -10.181 1.630 16.046 1.00 94.69 279 LYS A O 1
ATOM 2239 N N . GLN A 1 280 ? -12.069 0.734 16.904 1.00 90.44 280 GLN A N 1
ATOM 2240 C CA . GLN A 1 280 ? -11.518 -0.549 17.325 1.00 90.44 280 GLN A CA 1
ATOM 2241 C C . GLN A 1 280 ? -11.673 -1.601 16.214 1.00 90.44 280 GLN A C 1
ATOM 2243 O O . GLN A 1 280 ? -12.315 -1.348 15.189 1.00 90.44 280 GLN A O 1
ATOM 2248 N N . ASP A 1 281 ? -11.059 -2.768 16.412 1.00 89.19 281 ASP A N 1
ATOM 2249 C CA . ASP A 1 281 ? -11.157 -3.946 15.536 1.00 89.19 281 ASP A CA 1
ATOM 2250 C C . ASP A 1 281 ? -10.693 -3.738 14.086 1.00 89.19 281 ASP A C 1
ATOM 2252 O O . ASP A 1 281 ? -11.096 -4.463 13.171 1.00 89.19 281 ASP A O 1
ATOM 2256 N N . VAL A 1 282 ? -9.825 -2.752 13.849 1.00 95.62 282 VAL A N 1
ATOM 2257 C CA . VAL A 1 282 ? -9.183 -2.573 12.544 1.00 95.62 282 VAL A CA 1
ATOM 2258 C C . VAL A 1 282 ? -7.980 -3.519 12.445 1.00 95.62 282 VAL A C 1
ATOM 2260 O O . VAL A 1 282 ? -7.104 -3.452 13.305 1.00 95.62 282 VAL A O 1
ATOM 2263 N N . PRO A 1 283 ? -7.891 -4.385 11.414 1.00 95.62 283 PRO A N 1
ATOM 2264 C CA . PRO A 1 283 ? -6.721 -5.228 11.188 1.00 95.62 283 PRO A CA 1
ATOM 2265 C C . PRO A 1 283 ? -5.429 -4.411 11.114 1.00 95.62 283 PRO A C 1
ATOM 2267 O O . PRO A 1 283 ? -5.367 -3.419 10.388 1.00 95.62 283 PRO A O 1
ATOM 2270 N N . VAL A 1 284 ? -4.397 -4.859 11.827 1.00 96.69 284 VAL A N 1
ATOM 2271 C CA . VAL A 1 284 ? -3.092 -4.191 11.907 1.00 96.69 284 VAL A CA 1
ATOM 2272 C C . VAL A 1 284 ? -2.020 -5.073 11.279 1.00 96.69 284 VAL A C 1
ATOM 2274 O O . VAL A 1 284 ? -1.972 -6.275 11.549 1.00 96.69 284 VAL A O 1
ATOM 2277 N N . ILE A 1 285 ? -1.151 -4.476 10.469 1.00 96.25 285 ILE A N 1
ATOM 2278 C CA . ILE A 1 285 ? 0.085 -5.088 9.979 1.00 96.25 285 ILE A CA 1
ATOM 2279 C C . ILE A 1 285 ? 1.276 -4.349 10.588 1.00 96.25 285 ILE A C 1
ATOM 2281 O O . ILE A 1 285 ? 1.302 -3.121 10.616 1.00 96.25 285 ILE A O 1
ATOM 2285 N N . ILE A 1 286 ? 2.254 -5.120 11.068 1.00 97.06 286 ILE A N 1
ATOM 2286 C CA . ILE A 1 286 ? 3.611 -4.618 11.282 1.00 97.06 286 ILE A CA 1
ATOM 2287 C C . ILE A 1 286 ? 4.343 -4.766 9.951 1.00 97.06 286 ILE A C 1
ATOM 2289 O O . ILE A 1 286 ? 4.524 -5.895 9.486 1.00 97.06 286 ILE A O 1
ATOM 2293 N N . GLU A 1 287 ? 4.697 -3.651 9.325 1.00 94.56 287 GLU A N 1
ATOM 2294 C CA . GLU A 1 287 ? 5.322 -3.621 8.003 1.00 94.56 287 GLU A CA 1
ATOM 2295 C C . GLU A 1 287 ? 6.844 -3.471 8.103 1.00 94.56 287 GLU A C 1
ATOM 2297 O O . GLU A 1 287 ? 7.365 -2.792 8.992 1.00 94.56 287 GLU A O 1
ATOM 2302 N N . TRP A 1 288 ? 7.555 -4.178 7.217 1.00 93.69 288 TRP A N 1
ATOM 2303 C CA . TRP A 1 288 ? 9.013 -4.223 7.199 1.00 93.69 288 TRP A CA 1
ATOM 2304 C C . TRP A 1 288 ? 9.537 -4.553 5.794 1.00 93.69 288 TRP A C 1
ATOM 2306 O O . TRP A 1 288 ? 9.327 -5.668 5.307 1.00 93.69 288 TRP A O 1
ATOM 2316 N N . ASP A 1 289 ? 10.271 -3.626 5.177 1.00 87.44 289 ASP A N 1
ATOM 2317 C CA . ASP A 1 289 ? 10.728 -3.738 3.783 1.00 87.44 289 ASP A CA 1
ATOM 2318 C C . ASP A 1 289 ? 12.240 -3.938 3.659 1.00 87.44 289 ASP A C 1
ATOM 2320 O O . ASP A 1 289 ? 12.709 -4.757 2.861 1.00 87.44 289 ASP A O 1
ATOM 2324 N N . GLU A 1 290 ? 13.023 -3.240 4.483 1.00 87.12 290 GLU A N 1
ATOM 2325 C CA . GLU A 1 290 ? 14.485 -3.281 4.433 1.00 87.12 290 GLU A CA 1
ATOM 2326 C C . GLU A 1 290 ? 15.101 -3.769 5.745 1.00 87.12 290 GLU A C 1
ATOM 2328 O O . GLU A 1 290 ? 14.517 -3.655 6.816 1.00 87.12 290 GLU A O 1
ATOM 2333 N N . ASN A 1 291 ? 16.326 -4.304 5.690 1.00 87.06 291 ASN A N 1
ATOM 2334 C CA . ASN A 1 291 ? 17.044 -4.796 6.877 1.00 87.06 291 ASN A CA 1
ATOM 2335 C C . ASN A 1 291 ? 16.201 -5.757 7.739 1.00 87.06 291 ASN A C 1
ATOM 2337 O O . ASN A 1 291 ? 16.201 -5.665 8.966 1.00 87.06 291 ASN A O 1
ATOM 2341 N N . ILE A 1 292 ? 15.473 -6.661 7.069 1.00 89.31 292 ILE A N 1
ATOM 2342 C CA . ILE A 1 292 ? 14.510 -7.581 7.686 1.00 89.31 292 ILE A CA 1
ATOM 2343 C C . ILE A 1 292 ? 15.176 -8.318 8.865 1.00 89.31 292 ILE A C 1
ATOM 2345 O O . ILE A 1 292 ? 16.179 -9.014 8.653 1.00 89.31 292 ILE A O 1
ATOM 2349 N N . PRO A 1 293 ? 14.649 -8.178 10.096 1.00 90.88 293 PRO A N 1
ATOM 2350 C CA . PRO A 1 293 ? 15.250 -8.747 11.289 1.00 90.88 293 PRO A CA 1
ATOM 2351 C C . PRO A 1 293 ? 14.923 -10.239 11.392 1.00 90.88 293 PRO A C 1
ATOM 2353 O O . PRO A 1 293 ? 14.245 -10.829 10.546 1.00 90.88 293 PRO A O 1
ATOM 2356 N N . ASP A 1 294 ? 15.392 -10.873 12.464 1.00 91.75 294 ASP A N 1
ATOM 2357 C CA . ASP A 1 294 ? 14.927 -12.214 12.789 1.00 91.75 294 ASP A CA 1
ATOM 2358 C C . ASP A 1 294 ? 13.424 -12.247 13.117 1.00 91.75 294 ASP A C 1
ATOM 2360 O O . ASP A 1 294 ? 12.795 -11.253 13.486 1.00 91.75 294 ASP A O 1
ATOM 2364 N N . PHE A 1 295 ? 12.845 -13.441 13.000 1.00 91.38 295 PHE A N 1
ATOM 2365 C CA . PHE A 1 295 ? 11.420 -13.649 13.243 1.00 91.38 295 PHE A CA 1
ATOM 2366 C C . PHE A 1 295 ? 11.001 -13.282 14.675 1.00 91.38 295 PHE A C 1
ATOM 2368 O O . PHE A 1 295 ? 9.892 -12.797 14.873 1.00 91.38 295 PHE A O 1
ATOM 2375 N N . SER A 1 296 ? 11.876 -13.473 15.669 1.00 94.81 296 SER A N 1
ATOM 2376 C CA . SER A 1 296 ? 11.548 -13.155 17.064 1.00 94.81 296 SER A CA 1
ATOM 2377 C C . SER A 1 296 ? 11.362 -11.658 17.297 1.00 94.81 296 SER A C 1
ATOM 2379 O O . SER A 1 296 ? 10.497 -11.259 18.070 1.00 94.81 296 SER A O 1
ATOM 2381 N N . THR A 1 297 ? 12.116 -10.821 16.586 1.00 93.69 297 THR A N 1
ATOM 2382 C CA . THR A 1 297 ? 11.946 -9.366 16.612 1.00 93.69 297 THR A CA 1
ATOM 2383 C C . THR A 1 297 ? 10.596 -8.967 16.017 1.00 93.69 297 THR A C 1
ATOM 2385 O O . THR A 1 297 ? 9.885 -8.161 16.613 1.00 93.69 297 THR A O 1
ATOM 2388 N N . LEU A 1 298 ? 10.202 -9.574 14.891 1.00 93.50 298 LEU A N 1
ATOM 2389 C CA . LEU A 1 298 ? 8.883 -9.343 14.287 1.00 93.50 298 LEU A CA 1
ATOM 2390 C C . LEU A 1 298 ? 7.751 -9.771 15.231 1.00 93.50 298 LEU A C 1
ATOM 2392 O O . LEU A 1 298 ? 6.772 -9.047 15.399 1.00 93.50 298 LEU A O 1
ATOM 2396 N N . GLU A 1 299 ? 7.896 -10.929 15.878 1.00 95.19 299 GLU A N 1
ATOM 2397 C CA . GLU A 1 299 ? 6.911 -11.449 16.829 1.00 95.19 299 GLU A CA 1
ATOM 2398 C C . GLU A 1 299 ? 6.722 -10.506 18.025 1.00 95.19 299 GLU A C 1
ATOM 2400 O O . GLU A 1 299 ? 5.587 -10.238 18.416 1.00 95.19 299 GLU A O 1
ATOM 2405 N N . ILE A 1 300 ? 7.804 -9.920 18.550 1.00 96.75 300 ILE A N 1
ATOM 2406 C CA . ILE A 1 300 ? 7.735 -8.932 19.638 1.00 96.75 300 ILE A CA 1
ATOM 2407 C C . ILE A 1 300 ? 6.899 -7.706 19.237 1.00 96.75 300 ILE A C 1
ATOM 2409 O O . ILE A 1 300 ? 6.069 -7.256 20.029 1.00 96.75 300 ILE A O 1
ATOM 2413 N N . GLU A 1 301 ? 7.082 -7.162 18.031 1.00 97.06 301 GLU A N 1
ATOM 2414 C CA . GLU A 1 301 ? 6.296 -6.007 17.565 1.00 97.06 301 GLU A CA 1
ATOM 2415 C C . GLU A 1 301 ? 4.811 -6.365 17.372 1.00 97.06 301 GLU A C 1
ATOM 2417 O O . GLU A 1 301 ? 3.927 -5.582 17.728 1.00 97.06 301 GLU A O 1
ATOM 2422 N N . VAL A 1 302 ? 4.514 -7.579 16.895 1.00 95.81 302 VAL A N 1
ATOM 2423 C CA . VAL A 1 302 ? 3.133 -8.083 16.792 1.00 95.81 302 VAL A CA 1
ATOM 2424 C C . VAL A 1 302 ? 2.489 -8.234 18.175 1.00 95.81 302 VAL A C 1
ATOM 2426 O O . VAL A 1 302 ? 1.334 -7.843 18.360 1.00 95.81 302 VAL A O 1
ATOM 2429 N N . GLU A 1 303 ? 3.217 -8.755 19.166 1.00 96.62 303 GLU A N 1
ATOM 2430 C CA . GLU A 1 303 ? 2.718 -8.865 20.544 1.00 96.62 303 GLU A CA 1
ATOM 2431 C C . GLU A 1 303 ? 2.460 -7.496 21.184 1.00 96.62 303 GLU A C 1
ATOM 2433 O O . GLU A 1 303 ? 1.464 -7.325 21.891 1.00 96.62 303 GLU A O 1
ATOM 2438 N N . LYS A 1 304 ? 3.285 -6.481 20.888 1.00 95.62 304 LYS A N 1
ATOM 2439 C CA . LYS A 1 304 ? 3.000 -5.099 21.310 1.00 95.62 304 LYS A CA 1
ATOM 2440 C C . LYS A 1 304 ? 1.662 -4.622 20.753 1.00 95.62 304 LYS A C 1
ATOM 2442 O O . LYS A 1 304 ? 0.829 -4.148 21.526 1.00 95.62 304 LYS A O 1
ATOM 2447 N N . ALA A 1 305 ? 1.420 -4.795 19.450 1.00 94.94 305 ALA A N 1
ATOM 2448 C CA . ALA A 1 305 ? 0.150 -4.411 18.831 1.00 94.94 305 ALA A CA 1
ATOM 2449 C C . ALA A 1 305 ? -1.048 -5.121 19.485 1.00 94.94 305 ALA A C 1
ATOM 2451 O O . ALA A 1 305 ? -2.040 -4.467 19.814 1.00 94.94 305 ALA A O 1
ATOM 2452 N N . ARG A 1 306 ? -0.935 -6.428 19.765 1.00 94.00 306 ARG A N 1
ATOM 2453 C CA . ARG A 1 306 ? -1.955 -7.192 20.512 1.00 94.00 306 ARG A CA 1
ATOM 2454 C C . ARG A 1 306 ? -2.209 -6.619 21.907 1.00 94.00 306 ARG A C 1
ATOM 2456 O O . ARG A 1 306 ? -3.365 -6.543 22.329 1.00 94.00 306 ARG A O 1
ATOM 2463 N N . GLY A 1 307 ? -1.156 -6.186 22.599 1.00 93.25 307 GLY A N 1
ATOM 2464 C CA . GLY A 1 307 ? -1.249 -5.529 23.902 1.00 93.25 307 GLY A CA 1
ATOM 2465 C C . GLY A 1 307 ? -2.065 -4.234 23.859 1.00 93.25 307 GLY A C 1
ATOM 2466 O O . GLY A 1 307 ? -2.964 -4.057 24.680 1.00 93.25 307 GLY A O 1
ATOM 2467 N N . TYR A 1 308 ? -1.814 -3.366 22.875 1.00 90.25 308 TYR A N 1
ATOM 2468 C CA . TYR A 1 308 ? -2.578 -2.123 22.685 1.00 90.25 308 TYR A CA 1
ATOM 2469 C C . TYR A 1 308 ? -4.053 -2.377 22.338 1.00 90.25 308 TYR A C 1
ATOM 2471 O O . TYR A 1 308 ? -4.926 -1.670 22.842 1.00 90.25 308 TYR A O 1
ATOM 2479 N N . ILE A 1 309 ? -4.343 -3.393 21.518 1.00 87.62 309 ILE A N 1
ATOM 2480 C CA . ILE A 1 309 ? -5.722 -3.778 21.173 1.00 87.62 309 ILE A CA 1
ATOM 2481 C C . ILE A 1 309 ? -6.458 -4.282 22.425 1.00 87.62 309 ILE A C 1
ATOM 2483 O O . ILE A 1 309 ? -7.512 -3.755 22.774 1.00 87.62 309 ILE A O 1
ATOM 2487 N N . SER A 1 310 ? -5.850 -5.212 23.169 1.00 83.50 310 SER A N 1
ATOM 2488 C CA . SER A 1 310 ? -6.452 -5.797 24.379 1.00 83.50 310 SER A CA 1
ATOM 2489 C C . SER A 1 310 ? -6.680 -4.757 25.487 1.00 83.50 310 SER A C 1
ATOM 2491 O O . SER A 1 310 ? -7.689 -4.791 26.188 1.00 83.50 310 SER A O 1
ATOM 2493 N N . ALA A 1 311 ? -5.751 -3.809 25.657 1.00 74.06 311 ALA A N 1
ATOM 2494 C CA . ALA A 1 311 ? -5.889 -2.734 26.641 1.00 74.06 311 ALA A CA 1
ATOM 2495 C C . ALA A 1 311 ? -7.033 -1.764 26.296 1.00 74.06 311 ALA A C 1
ATOM 2497 O O . ALA A 1 311 ? -7.682 -1.236 27.198 1.00 74.06 311 ALA A O 1
ATOM 2498 N N . SER A 1 312 ? -7.300 -1.541 25.005 1.00 67.00 312 SER A N 1
ATOM 2499 C CA . SER A 1 312 ? -8.426 -0.719 24.551 1.00 67.00 312 SER A CA 1
ATOM 2500 C C . SER A 1 312 ? -9.776 -1.379 24.847 1.00 67.00 312 SER A C 1
ATOM 2502 O O . SER A 1 312 ? -10.713 -0.682 25.233 1.00 67.00 312 SER A O 1
ATOM 2504 N N . GLU A 1 313 ? -9.878 -2.703 24.704 1.00 67.06 313 GLU A N 1
ATOM 2505 C CA . GLU A 1 313 ? -11.100 -3.462 25.017 1.00 67.06 313 GLU A CA 1
ATOM 2506 C C . GLU A 1 313 ? -11.428 -3.446 26.518 1.00 67.06 313 GLU A C 1
ATOM 2508 O O . GLU A 1 313 ? -12.592 -3.356 26.900 1.00 67.06 313 GLU A O 1
ATOM 2513 N N . ALA A 1 314 ? -10.407 -3.498 27.381 1.00 58.94 314 ALA A N 1
ATOM 2514 C CA . ALA A 1 314 ? -10.575 -3.545 28.836 1.00 58.94 314 ALA A CA 1
ATOM 2515 C C . ALA A 1 314 ? -11.003 -2.208 29.481 1.00 58.94 314 ALA A C 1
ATOM 2517 O O . ALA A 1 314 ? -11.368 -2.193 30.656 1.00 58.94 314 ALA A O 1
ATOM 2518 N N . ASN A 1 315 ? -10.936 -1.094 28.746 1.00 53.53 315 ASN A N 1
ATOM 2519 C CA . ASN A 1 315 ? -11.299 0.247 29.225 1.00 53.53 315 ASN A CA 1
ATOM 2520 C C . ASN A 1 315 ? -12.771 0.633 28.934 1.00 53.53 315 ASN A C 1
ATOM 2522 O O . ASN A 1 315 ? -13.126 1.809 29.061 1.00 53.53 315 ASN A O 1
ATOM 2526 N N . LEU A 1 316 ? -13.610 -0.339 28.549 1.00 45.38 316 LEU A N 1
ATOM 2527 C CA . LEU A 1 316 ? -15.062 -0.227 28.322 1.00 45.38 316 LEU A CA 1
ATOM 2528 C C . LEU A 1 316 ? -15.864 -0.867 29.466 1.00 45.38 316 LEU A C 1
ATOM 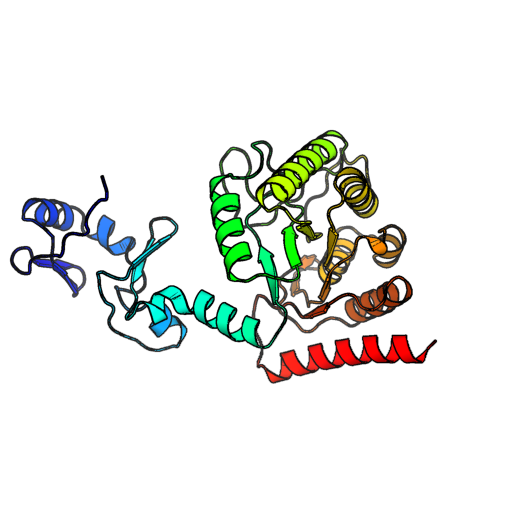2530 O O . LEU A 1 316 ? -16.961 -0.338 29.764 1.00 45.38 316 LEU A O 1
#

Organism: NCBI:txid392030

Foldseek 3Di:
DDPDDADFDPVLWDDDPRDIDRARDVVRSVVCVVPVCLVQVLEPPSQFAPLQVVVVHGHHFDPVAWDHDPSHIHTHNDVCSSCVVVVVLQVCLVPDADEAEDAQQQLLDPVAGDPVVLVVVLVSCVRSVHPAYEYEPAHQDDPRDGHPDGAHDAQDPVSLVSSLVRQQVSCVSSVHAHAYEYAAYQDYDPPHPDDPLRSVQSSCVSRVHAYAYELVSLVLCCQNVVHDSLVSLVSHDLVRHQAYEFADWDDDPSHTGDQSADQGDPVSVVSVLSNCVNPAPRHYDHDHDPNDDDPVSRVVSVVSVVVSNVVSVVVD

Mean predicted aligned error: 8.68 Å

Solvent-accessible surface area (backbone atoms only — not comparable to full-atom values): 17772 Å² total; per-residue (Å²): 130,85,84,73,87,71,70,49,37,76,90,24,56,45,78,56,97,92,42,81,45,48,21,66,36,69,67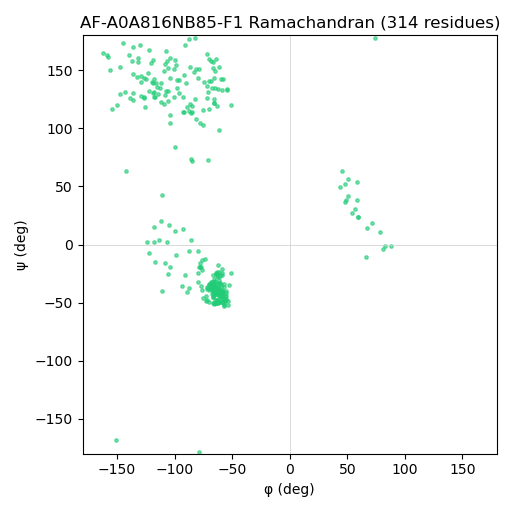,50,30,55,56,36,73,75,45,47,63,77,63,50,72,27,42,39,76,86,49,28,8,50,56,34,47,77,69,79,35,95,35,76,36,38,88,86,40,62,49,80,56,94,81,28,35,40,23,12,60,40,72,62,52,66,40,38,70,61,53,50,50,56,54,51,46,74,83,38,89,40,69,47,77,48,91,77,59,23,41,56,23,90,88,49,59,52,65,71,56,52,58,51,49,39,57,48,43,76,72,59,68,48,81,41,42,34,30,48,68,17,31,30,40,61,98,89,45,73,50,94,55,71,33,71,76,57,41,25,73,70,49,49,57,49,29,36,54,29,49,44,52,49,27,65,73,61,71,44,76,41,24,39,24,62,64,53,63,92,73,85,62,95,72,48,75,44,56,70,40,55,44,54,42,52,43,28,70,75,54,63,36,34,25,31,45,36,45,34,27,42,50,37,34,20,66,73,70,71,54,63,52,68,59,45,62,68,63,32,61,58,87,41,47,62,30,35,37,42,31,6,57,46,77,56,97,90,44,55,40,91,44,25,45,42,73,65,43,74,66,43,53,52,51,48,57,62,46,44,77,75,46,71,94,57,53,73,42,81,48,71,77,35,78,76,71,60,69,68,62,55,50,51,56,53,51,51,54,51,50,56,54,54,54,60,64,74,76,112

InterPro domains:
  IPR007801 RiPP precursor modification enzyme MbnB/TglH/ChrH [PF05114] (82-308)
  IPR007801 RiPP precursor modification enzyme MbnB/TglH/ChrH [PTHR42194] (88-311)
  IPR036237 Xylose isomerase-like superfamily [SSF51658] (103-288)

Nearest PDB structures (foldseek):
  3bww-assembly1_A  TM=8.899E-01  e=2.446E-16  Histophilus somni 129PT
  8hci-assembly1_D  TM=8.222E-01  e=1.326E-15  Pseudomonas syringae pv. maculicola str. ES4326
  7dz9-assembly1_A  TM=8.448E-01  e=3.642E-13  Vibrio caribbeanicus ATCC BAA-2122
  7dz9-assembly2_B  TM=8.155E-01  e=2.098E-12  Vibrio caribbeanicus ATCC BAA-2122
  2ox4-assembly1_E  TM=4.042E-01  e=3.990E-02  Zymomonas mobilis

pLDDT: mean 90.21, std 10.75, range [33.59, 98.75]

Sequence (316 aa):
MANKHVFGDPKFASEHKGVTYYNSSAKAKEMFDKEPNKYVEAIQYNGYCATGLSMGKQIESDPALFSKLNEKVYFFSSEEAKCRPLSMLLKVRQDYPVALHGVGLSVASDNGVSERYLGKLKKLIDRVDPLIVSDHFCWSSLGGHYSHDLLPFPFNSETLDRICRNVEKTQDVLKRQICLENISYYLTSKIDEYTEPEFINEVCKKTGCGVLFDLNNIYVNSINHQFDPFSFIKALNADNVKQLHLAGPSQEDGCVFDTHSTVVPDIVWKLFEFFNQKKQDVPVIIEWDENIPDFSTLEIEVEKARGYISASEANL